Protein AF-A0A661GSX0-F1 (afdb_monomer)

Solvent-accessible surface area (backbone atoms only — not comparable to full-atom values): 11625 Å² total; per-residue (Å²): 134,86,47,72,70,54,50,41,69,59,58,54,47,72,67,57,52,51,52,49,50,71,74,58,75,63,61,67,63,60,46,52,49,56,50,49,54,50,69,47,60,75,40,72,75,62,53,61,80,80,60,93,60,44,66,62,38,49,52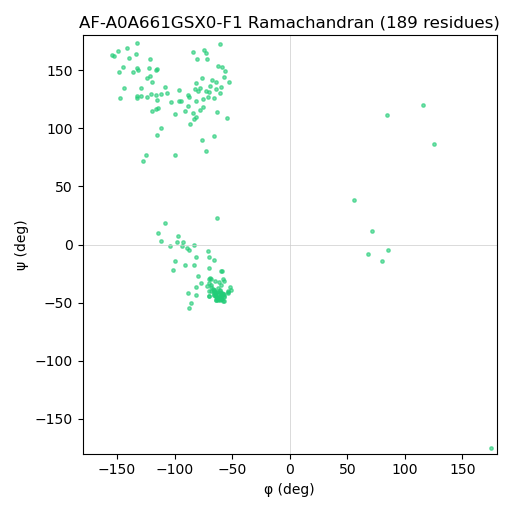,52,52,49,25,67,76,70,70,41,84,82,49,45,76,45,74,77,39,77,56,87,81,58,98,59,43,44,40,32,34,30,38,41,34,42,70,44,97,87,68,48,76,45,75,46,57,32,30,42,42,29,57,43,54,72,51,96,69,87,76,47,41,58,59,54,51,51,51,38,59,71,35,50,92,76,48,102,56,56,54,73,79,48,70,40,72,54,37,86,72,74,72,34,28,26,36,31,27,45,55,78,87,82,75,95,64,60,99,85,55,71,88,83,53,100,74,70,93,80,68,56,72,69,58,42,66,67,60,53,81,79,112

Structure (mmCIF, N/CA/C/O backbone):
data_AF-A0A661GSX0-F1
#
_entry.id   AF-A0A661GSX0-F1
#
loop_
_atom_site.group_PDB
_atom_site.id
_atom_site.type_symbol
_atom_site.label_atom_id
_atom_site.label_alt_id
_atom_site.label_comp_id
_atom_site.label_asym_id
_atom_site.label_entity_id
_atom_site.label_seq_id
_atom_site.pdbx_PDB_ins_code
_atom_site.Cartn_x
_atom_site.Cartn_y
_atom_site.Cartn_z
_atom_site.occupancy
_atom_site.B_iso_or_equiv
_atom_site.auth_seq_id
_atom_site.auth_comp_id
_atom_site.auth_asym_id
_atom_site.auth_atom_id
_atom_site.pdbx_PDB_model_num
ATOM 1 N N . MET A 1 1 ? 35.004 4.658 -18.914 1.00 53.53 1 MET A N 1
ATOM 2 C CA . MET A 1 1 ? 34.305 4.633 -20.219 1.00 53.53 1 MET A CA 1
ATOM 3 C C . MET A 1 1 ? 32.876 4.182 -19.987 1.00 53.53 1 MET A C 1
ATOM 5 O O . MET A 1 1 ? 32.687 3.098 -19.451 1.00 53.53 1 MET A O 1
ATOM 9 N N . ASN A 1 2 ? 31.892 5.018 -20.320 1.00 61.34 2 ASN A N 1
ATOM 10 C CA . ASN A 1 2 ? 30.475 4.672 -20.212 1.00 61.34 2 ASN A CA 1
ATOM 11 C C . ASN A 1 2 ? 30.087 3.885 -21.478 1.00 61.34 2 ASN A C 1
ATOM 13 O O . ASN A 1 2 ? 30.110 4.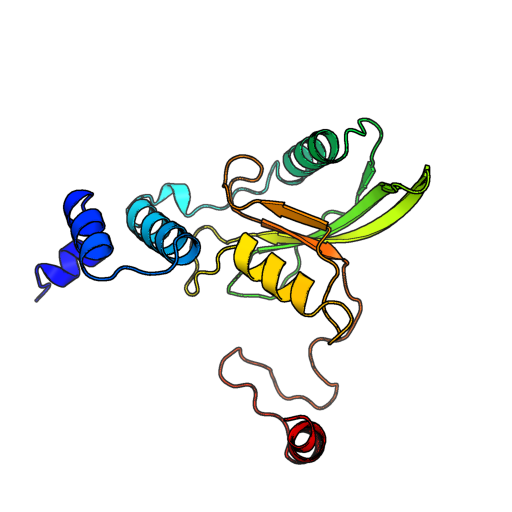446 -22.570 1.00 61.34 2 ASN A O 1
ATOM 17 N N . THR A 1 3 ? 29.859 2.576 -21.365 1.00 86.00 3 THR A N 1
ATOM 18 C CA . THR A 1 3 ? 29.499 1.724 -22.511 1.00 86.00 3 THR A CA 1
ATOM 19 C C . THR A 1 3 ? 28.070 2.018 -22.972 1.00 86.00 3 THR A C 1
ATOM 21 O O . THR A 1 3 ? 27.256 2.525 -22.201 1.00 86.00 3 THR A O 1
ATOM 24 N N . GLU A 1 4 ? 27.727 1.669 -24.213 1.00 86.06 4 GLU A N 1
ATOM 25 C CA . GLU A 1 4 ? 26.356 1.815 -24.728 1.00 86.06 4 GLU A CA 1
ATOM 26 C C . GLU A 1 4 ? 25.323 1.133 -23.817 1.00 86.06 4 GLU A C 1
ATOM 28 O O . GLU A 1 4 ? 24.282 1.710 -23.502 1.00 86.06 4 GLU A O 1
ATOM 33 N N . THR A 1 5 ? 25.663 -0.048 -23.295 1.00 84.50 5 THR A N 1
ATOM 34 C CA . THR A 1 5 ? 24.856 -0.770 -22.307 1.00 84.50 5 THR A CA 1
ATOM 35 C C . THR A 1 5 ? 24.615 0.044 -21.039 1.00 84.50 5 THR A C 1
ATOM 37 O O . THR A 1 5 ? 23.504 0.042 -20.517 1.00 84.50 5 THR A O 1
ATOM 40 N N . LEU A 1 6 ? 25.631 0.733 -20.514 1.00 86.31 6 LEU A N 1
ATOM 41 C CA . LEU A 1 6 ? 25.467 1.564 -19.321 1.00 86.31 6 LEU A CA 1
ATOM 42 C C . LEU A 1 6 ? 24.593 2.791 -19.614 1.00 86.31 6 LEU A C 1
ATOM 44 O O . LEU A 1 6 ? 23.710 3.095 -18.816 1.00 86.31 6 LEU A O 1
ATOM 48 N N . ARG A 1 7 ? 24.753 3.423 -20.784 1.00 89.00 7 ARG A N 1
ATOM 49 C CA . ARG A 1 7 ? 23.897 4.536 -21.224 1.00 89.00 7 ARG A CA 1
ATOM 50 C C . ARG A 1 7 ? 22.427 4.122 -21.325 1.00 89.00 7 ARG A C 1
ATOM 52 O O . ARG A 1 7 ? 21.569 4.831 -20.819 1.00 89.00 7 ARG A O 1
ATOM 59 N N . LEU A 1 8 ? 22.138 2.973 -21.936 1.00 91.00 8 LEU A N 1
ATOM 60 C CA . LEU A 1 8 ? 20.770 2.455 -22.071 1.00 91.00 8 LEU A CA 1
ATOM 61 C C . LEU A 1 8 ? 20.174 2.011 -20.732 1.00 91.00 8 LEU A C 1
ATOM 63 O O . LEU A 1 8 ? 18.969 2.098 -20.538 1.00 91.00 8 LEU A O 1
ATOM 67 N N . ARG A 1 9 ? 21.000 1.566 -19.781 1.00 87.50 9 ARG A N 1
ATOM 68 C CA . ARG A 1 9 ? 20.530 1.273 -18.422 1.00 87.50 9 ARG A CA 1
ATOM 69 C C . ARG A 1 9 ? 20.161 2.532 -17.653 1.00 87.50 9 ARG A C 1
ATOM 71 O O . ARG A 1 9 ? 19.274 2.443 -16.815 1.00 87.50 9 ARG A O 1
ATOM 78 N N . ASP A 1 10 ? 20.849 3.642 -17.897 1.00 87.88 10 ASP A N 1
ATOM 79 C CA . ASP A 1 10 ? 20.601 4.924 -17.235 1.00 87.88 10 ASP A CA 1
ATOM 80 C C . ASP A 1 10 ? 19.429 5.686 -17.872 1.00 87.88 10 ASP A C 1
ATOM 82 O O . ASP A 1 10 ? 18.541 6.165 -17.173 1.00 87.88 10 ASP A O 1
ATOM 86 N N . GLN A 1 11 ? 19.379 5.702 -19.206 1.00 91.12 11 GLN A N 1
ATOM 87 C CA . GLN A 1 11 ? 18.342 6.343 -20.017 1.00 91.12 11 GLN A CA 1
ATOM 88 C C . GLN A 1 11 ? 17.721 5.325 -20.989 1.00 91.12 11 GLN A C 1
ATOM 90 O O . GLN A 1 11 ? 18.070 5.294 -22.177 1.00 91.12 11 GLN A O 1
ATOM 95 N N . PRO A 1 12 ? 16.842 4.440 -20.493 1.00 93.62 12 PRO A N 1
ATOM 96 C CA . PRO A 1 12 ? 16.276 3.363 -21.294 1.00 93.62 12 PRO A CA 1
ATOM 97 C C . PRO A 1 12 ? 15.283 3.886 -22.336 1.00 93.62 12 PRO A C 1
ATOM 99 O O . PRO A 1 12 ? 14.316 4.567 -22.003 1.00 93.62 12 PRO A O 1
ATOM 102 N N . SER A 1 13 ? 15.493 3.522 -23.605 1.00 94.00 13 SER A N 1
ATOM 103 C CA . SER A 1 13 ? 14.520 3.785 -24.673 1.00 94.00 13 SER A CA 1
ATOM 104 C C . SER A 1 13 ? 13.396 2.744 -24.672 1.00 94.00 13 SER A C 1
ATOM 106 O O . SER A 1 13 ? 13.555 1.633 -24.153 1.00 94.00 13 SER A O 1
ATOM 108 N N . ALA A 1 14 ? 12.260 3.074 -25.288 1.00 94.88 14 ALA A N 1
ATOM 109 C CA . ALA A 1 14 ? 11.128 2.157 -25.396 1.00 94.88 14 ALA A CA 1
ATOM 110 C C . ALA A 1 14 ? 11.489 0.874 -26.168 1.00 94.88 14 ALA A C 1
ATOM 112 O O . ALA A 1 14 ? 11.095 -0.221 -25.765 1.00 94.88 14 ALA A O 1
ATOM 113 N N . GLU A 1 15 ? 12.283 0.997 -27.234 1.00 96.19 15 GLU A N 1
ATOM 114 C CA . GLU A 1 15 ? 12.750 -0.122 -28.057 1.00 96.19 15 GLU A CA 1
ATOM 115 C C . GLU A 1 15 ? 13.680 -1.035 -27.262 1.00 96.19 15 GLU A C 1
ATOM 117 O O . GLU A 1 15 ? 13.556 -2.258 -27.324 1.00 96.19 15 GLU A O 1
ATOM 122 N N . TRP A 1 16 ? 14.585 -0.451 -26.471 1.00 95.81 16 TRP A N 1
ATOM 123 C CA . TRP A 1 16 ? 15.492 -1.226 -25.635 1.00 95.81 16 TRP A CA 1
ATOM 124 C C . TRP A 1 16 ? 14.739 -1.981 -24.537 1.00 95.81 16 TRP A C 1
ATOM 126 O O . TRP A 1 16 ? 14.983 -3.171 -24.336 1.00 95.81 16 TRP A O 1
ATOM 136 N N . ILE A 1 17 ? 13.770 -1.333 -23.880 1.00 96.50 17 ILE A N 1
ATOM 137 C CA . ILE A 1 17 ? 12.887 -1.997 -22.913 1.00 96.50 17 ILE A CA 1
ATOM 138 C C . ILE A 1 17 ? 12.154 -3.164 -23.589 1.00 96.50 17 ILE A C 1
ATOM 140 O O . ILE A 1 17 ? 12.169 -4.275 -23.064 1.00 96.50 17 ILE A O 1
ATOM 144 N N . ALA A 1 18 ? 11.557 -2.953 -24.766 1.00 96.94 18 ALA A N 1
ATOM 145 C CA . ALA A 1 18 ? 10.858 -4.007 -25.501 1.00 96.94 18 ALA A CA 1
ATOM 146 C C . ALA A 1 18 ? 11.782 -5.187 -25.857 1.00 96.94 18 ALA A C 1
ATOM 148 O O . ALA A 1 18 ? 11.403 -6.343 -25.666 1.00 96.94 18 ALA A O 1
ATOM 149 N N . ALA A 1 19 ? 13.010 -4.909 -26.300 1.00 96.44 19 ALA A N 1
ATOM 150 C CA . ALA A 1 19 ? 14.011 -5.930 -26.598 1.00 96.44 19 ALA A CA 1
ATOM 151 C C . ALA A 1 19 ? 14.420 -6.740 -25.354 1.00 96.44 19 ALA A C 1
ATOM 153 O O . ALA A 1 19 ? 14.5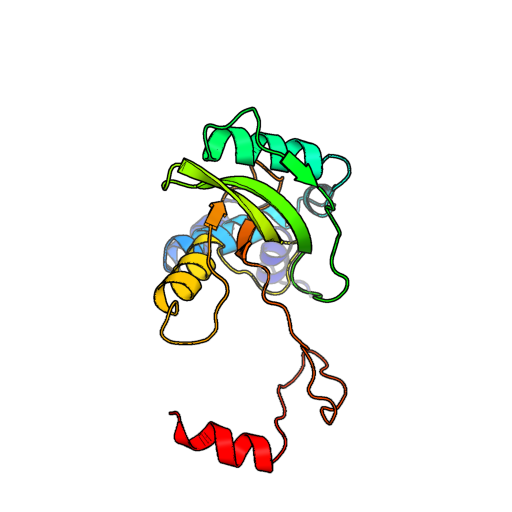55 -7.961 -25.437 1.00 96.44 19 ALA A O 1
ATOM 154 N N . ILE A 1 20 ? 14.582 -6.093 -24.192 1.00 95.50 20 ILE A N 1
ATOM 155 C CA . ILE A 1 20 ? 14.870 -6.780 -22.923 1.00 95.50 20 ILE A CA 1
ATOM 156 C C . ILE A 1 20 ? 13.714 -7.702 -22.527 1.00 95.50 20 ILE A C 1
ATOM 158 O O . ILE A 1 20 ? 13.961 -8.868 -22.218 1.00 95.50 20 ILE A O 1
ATOM 162 N N . ARG A 1 21 ? 12.468 -7.214 -22.596 1.00 96.94 21 ARG A N 1
ATOM 163 C CA . ARG A 1 21 ? 11.264 -8.001 -22.272 1.00 96.94 21 ARG A CA 1
ATOM 164 C C . ARG A 1 21 ? 11.119 -9.230 -23.169 1.00 96.94 21 ARG A C 1
ATOM 166 O O . ARG A 1 21 ? 10.818 -10.313 -22.682 1.00 96.94 21 ARG A O 1
ATOM 173 N N . ALA A 1 22 ? 11.382 -9.082 -24.468 1.00 97.19 22 ALA A N 1
ATOM 174 C CA . ALA A 1 22 ? 11.334 -10.193 -25.419 1.00 97.19 22 ALA A CA 1
ATOM 175 C C . ALA A 1 22 ? 12.454 -11.221 -25.186 1.00 97.19 22 ALA A C 1
ATOM 177 O O . ALA A 1 22 ? 12.247 -12.420 -25.358 1.00 97.19 22 ALA A O 1
ATOM 178 N N . ARG A 1 23 ? 13.649 -10.759 -24.800 1.00 97.00 23 ARG A N 1
ATOM 179 C CA . ARG A 1 23 ? 14.822 -11.617 -24.594 1.00 97.00 23 ARG A CA 1
ATOM 180 C C . ARG A 1 23 ? 14.778 -12.399 -23.281 1.00 97.00 23 ARG A C 1
ATOM 182 O O . ARG A 1 23 ? 15.302 -13.508 -23.233 1.00 97.00 23 ARG A O 1
ATOM 189 N N . TYR A 1 24 ? 14.194 -11.822 -22.233 1.00 95.94 24 TYR A N 1
ATOM 190 C CA . TYR A 1 24 ? 14.136 -12.409 -20.894 1.00 95.94 24 TYR A CA 1
ATOM 191 C C . TYR A 1 24 ? 12.689 -12.437 -20.385 1.00 95.94 24 TYR A C 1
ATOM 193 O O . TYR A 1 24 ? 12.334 -11.650 -19.505 1.00 95.94 24 TYR A O 1
ATOM 201 N N . PRO A 1 25 ? 11.838 -13.315 -20.942 1.00 95.69 25 PRO A N 1
ATOM 202 C CA . PRO A 1 25 ? 10.459 -13.419 -20.502 1.00 95.69 25 PRO A CA 1
ATOM 203 C C . PRO A 1 25 ? 10.404 -13.898 -19.050 1.00 95.69 25 PRO A C 1
ATOM 205 O O . PRO A 1 25 ? 11.074 -14.854 -18.658 1.00 95.69 25 PRO A O 1
ATOM 208 N N . VAL A 1 26 ? 9.578 -13.229 -18.257 1.00 94.88 26 VAL A N 1
ATOM 209 C CA . VAL A 1 26 ? 9.294 -13.563 -16.860 1.00 94.88 26 VAL A CA 1
ATOM 210 C C . VAL A 1 26 ? 7.786 -13.532 -16.635 1.00 94.88 26 VAL A C 1
ATOM 212 O O . VAL A 1 26 ? 7.017 -13.151 -17.517 1.00 94.88 26 VAL A O 1
ATOM 215 N N . GLU A 1 27 ? 7.355 -13.944 -15.448 1.00 95.31 27 GLU A N 1
ATOM 216 C CA . GLU A 1 27 ? 5.961 -13.825 -15.028 1.00 95.31 27 GLU A CA 1
AT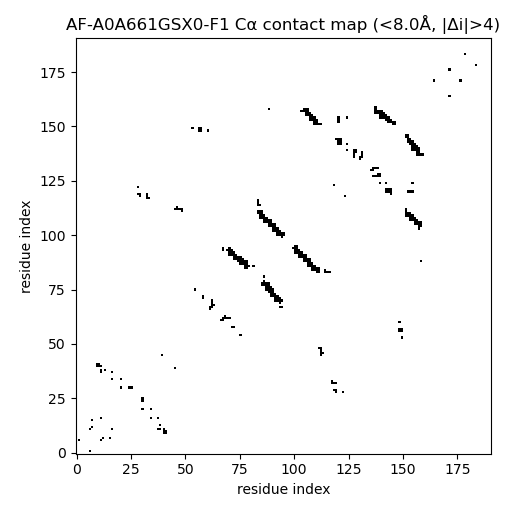OM 217 C C . GLU A 1 27 ? 5.454 -12.376 -15.192 1.00 95.31 27 GLU A C 1
ATOM 219 O O . GLU A 1 27 ? 6.170 -11.419 -14.897 1.00 95.31 27 GLU A O 1
ATOM 224 N N . THR A 1 28 ? 4.215 -12.209 -15.660 1.00 93.69 28 THR A N 1
ATOM 225 C CA . THR A 1 28 ? 3.634 -10.916 -16.056 1.00 93.69 28 THR A CA 1
ATOM 226 C C . THR A 1 28 ? 3.713 -9.834 -14.975 1.00 93.69 28 THR A C 1
ATOM 228 O O . THR A 1 28 ? 4.032 -8.688 -15.281 1.00 93.69 28 THR A O 1
ATOM 231 N N . ALA A 1 29 ? 3.457 -10.158 -13.708 1.00 91.81 29 ALA A N 1
ATOM 232 C CA . ALA A 1 29 ? 3.534 -9.189 -12.618 1.00 91.81 29 ALA A CA 1
ATOM 233 C C . ALA A 1 29 ? 4.984 -8.719 -12.383 1.00 91.81 29 ALA A C 1
ATOM 235 O O . ALA A 1 29 ? 5.228 -7.533 -12.151 1.00 91.81 29 ALA A O 1
ATOM 236 N N . ILE A 1 30 ? 5.960 -9.622 -12.502 1.00 91.62 30 ILE A N 1
ATOM 237 C CA . ILE A 1 30 ? 7.385 -9.267 -12.441 1.00 91.62 30 ILE A CA 1
ATOM 238 C C . ILE A 1 30 ? 7.755 -8.360 -13.623 1.00 91.62 30 ILE A C 1
ATOM 240 O O . ILE A 1 30 ? 8.358 -7.305 -13.417 1.00 91.62 30 ILE A O 1
ATOM 244 N N . ASP A 1 31 ? 7.349 -8.726 -14.841 1.00 94.44 31 ASP A N 1
ATOM 245 C CA . ASP A 1 31 ? 7.594 -7.931 -16.049 1.00 94.44 31 ASP A CA 1
ATOM 246 C C . ASP A 1 31 ? 7.022 -6.511 -15.922 1.00 94.44 31 ASP A C 1
ATOM 248 O O . ASP A 1 31 ? 7.720 -5.535 -16.204 1.00 94.44 31 ASP A O 1
ATOM 252 N N . ASN A 1 32 ? 5.791 -6.379 -15.422 1.00 91.44 32 ASN A N 1
ATOM 253 C CA . ASN A 1 32 ? 5.126 -5.091 -15.231 1.00 91.44 32 ASN A CA 1
ATOM 254 C C . ASN A 1 32 ? 5.914 -4.161 -14.301 1.00 91.44 32 ASN A C 1
ATOM 256 O O . ASN A 1 32 ? 6.127 -2.992 -14.629 1.00 91.44 32 ASN A O 1
ATOM 260 N N . VAL A 1 33 ? 6.380 -4.667 -13.156 1.00 90.25 33 VAL A N 1
ATOM 261 C CA . VAL A 1 33 ? 7.110 -3.848 -12.177 1.00 90.25 33 VAL A CA 1
ATOM 262 C C . VAL A 1 33 ? 8.492 -3.459 -12.692 1.00 90.25 33 VAL A C 1
ATOM 264 O O . VAL A 1 33 ? 8.869 -2.289 -12.604 1.00 90.25 33 VAL A O 1
ATOM 267 N N . LEU A 1 34 ? 9.231 -4.398 -13.289 1.00 91.56 34 LEU A N 1
ATOM 268 C CA . LEU A 1 34 ? 10.545 -4.106 -13.866 1.00 91.56 34 LEU A CA 1
ATOM 269 C C . LEU A 1 34 ? 10.439 -3.116 -15.032 1.00 91.56 34 LEU A C 1
ATOM 271 O O . LEU A 1 34 ? 11.230 -2.176 -15.128 1.00 91.56 34 LEU A O 1
ATOM 275 N N . THR A 1 35 ? 9.426 -3.279 -15.882 1.00 92.62 35 THR A N 1
ATOM 276 C CA . THR A 1 35 ? 9.151 -2.373 -17.001 1.00 92.62 35 THR A CA 1
ATOM 277 C C . THR A 1 35 ? 8.790 -0.976 -16.509 1.00 92.62 35 THR A C 1
ATOM 279 O O . THR A 1 35 ? 9.325 0.004 -17.028 1.00 92.62 35 THR A O 1
ATOM 282 N N . ARG A 1 36 ? 7.926 -0.862 -15.490 1.00 88.94 36 ARG A N 1
ATOM 283 C CA . ARG A 1 36 ? 7.582 0.428 -14.876 1.00 88.94 36 ARG A CA 1
ATOM 284 C C . ARG A 1 36 ? 8.817 1.120 -14.307 1.00 88.94 36 ARG A C 1
ATOM 286 O O . ARG A 1 36 ? 9.035 2.289 -14.603 1.00 88.94 36 ARG A O 1
ATOM 293 N N . LYS A 1 37 ? 9.665 0.396 -13.571 1.00 88.69 37 LYS A N 1
ATOM 294 C CA . LYS A 1 37 ? 10.919 0.942 -13.030 1.00 88.69 37 LYS A CA 1
ATOM 295 C C . LYS A 1 37 ? 11.820 1.508 -14.125 1.00 88.69 37 LYS A C 1
ATOM 297 O O . LYS A 1 37 ? 12.369 2.593 -13.970 1.00 88.69 37 LYS A O 1
ATOM 302 N N . LEU A 1 38 ? 11.973 0.784 -15.236 1.00 90.81 38 LEU A N 1
ATOM 303 C CA . LEU A 1 38 ? 12.771 1.264 -16.364 1.00 90.81 38 LEU A CA 1
ATOM 304 C C . LEU A 1 38 ? 12.160 2.523 -16.990 1.00 90.81 38 LEU A C 1
ATOM 306 O O . LEU A 1 38 ? 12.886 3.482 -17.221 1.00 90.81 38 LEU A O 1
ATOM 310 N N . ARG A 1 39 ? 10.841 2.559 -17.205 1.00 89.81 39 ARG A N 1
ATOM 311 C CA . ARG A 1 39 ? 10.149 3.735 -17.765 1.00 89.81 39 ARG A CA 1
ATOM 312 C C . ARG A 1 39 ? 10.258 4.975 -16.878 1.00 89.81 39 ARG A C 1
ATOM 314 O O . ARG A 1 39 ? 10.427 6.074 -17.396 1.00 89.81 39 ARG A O 1
ATOM 321 N N . ASN A 1 40 ? 10.202 4.793 -15.563 1.00 86.25 40 ASN A N 1
ATOM 322 C CA . ASN A 1 40 ? 10.228 5.902 -14.611 1.00 86.25 40 ASN A CA 1
ATOM 323 C C . ASN A 1 40 ? 11.649 6.408 -14.332 1.00 86.25 40 ASN A C 1
ATOM 325 O O . ASN A 1 40 ? 11.811 7.485 -13.776 1.00 86.25 40 ASN A O 1
ATOM 329 N N . ARG A 1 41 ? 12.689 5.687 -14.769 1.00 86.19 41 ARG A N 1
ATOM 330 C CA . ARG A 1 41 ? 14.090 5.981 -14.434 1.00 86.19 41 ARG A CA 1
ATOM 331 C C . ARG A 1 41 ? 14.557 7.390 -14.808 1.00 86.19 41 ARG A C 1
ATOM 333 O O . ARG A 1 41 ? 15.414 7.948 -14.132 1.00 86.19 41 ARG A O 1
ATOM 340 N N . THR A 1 42 ? 14.005 7.968 -15.873 1.00 83.38 42 THR A N 1
ATOM 341 C CA . THR A 1 42 ? 14.330 9.331 -16.325 1.00 83.38 42 THR A CA 1
ATOM 342 C C . THR A 1 42 ? 13.324 10.382 -15.845 1.00 83.38 42 THR A C 1
ATOM 344 O O . THR A 1 42 ? 13.442 11.549 -16.211 1.00 83.38 42 THR A O 1
ATOM 347 N N . GLN A 1 43 ? 12.318 9.994 -15.058 1.00 78.75 43 GLN A N 1
ATOM 348 C CA . GLN A 1 43 ? 11.228 10.860 -14.611 1.00 78.75 43 GLN A CA 1
ATOM 349 C C . GLN A 1 43 ? 11.486 11.363 -13.186 1.00 78.75 43 GLN A C 1
ATOM 351 O O . GLN A 1 43 ? 10.867 10.919 -12.228 1.00 78.75 43 GLN A O 1
ATOM 356 N N . THR A 1 44 ? 12.372 12.349 -13.041 1.00 65.25 44 THR A N 1
ATOM 357 C CA . THR A 1 44 ? 12.765 12.902 -11.729 1.00 65.25 44 THR A CA 1
ATOM 358 C C . THR A 1 44 ? 11.607 13.461 -10.897 1.00 65.25 44 THR A C 1
ATOM 360 O O . THR A 1 44 ? 11.658 13.403 -9.672 1.00 65.25 44 THR A O 1
ATOM 363 N N . ALA A 1 45 ? 10.542 13.965 -11.528 1.00 60.81 45 ALA A N 1
ATOM 364 C CA . ALA A 1 45 ? 9.337 14.418 -10.828 1.00 60.81 45 ALA A CA 1
ATOM 365 C C . ALA A 1 45 ? 8.525 13.258 -10.221 1.00 60.81 45 ALA A C 1
ATOM 367 O O . ALA A 1 45 ? 7.919 13.426 -9.168 1.00 60.81 45 ALA A O 1
ATOM 368 N N . ALA A 1 46 ? 8.571 12.068 -10.831 1.00 58.91 46 ALA A N 1
ATOM 369 C CA . ALA A 1 46 ? 7.962 10.860 -10.278 1.00 58.91 46 ALA A CA 1
ATOM 370 C C . ALA A 1 46 ? 8.717 10.337 -9.041 1.00 58.91 46 ALA A C 1
ATOM 372 O O . ALA A 1 46 ? 8.253 9.394 -8.411 1.00 58.91 46 ALA A O 1
ATOM 373 N N . HIS A 1 47 ? 9.866 10.938 -8.695 1.00 58.50 47 HIS A N 1
ATOM 374 C CA . HIS A 1 47 ? 10.686 10.571 -7.539 1.00 58.50 47 HIS A CA 1
ATOM 375 C C . HIS A 1 47 ? 10.309 11.321 -6.245 1.00 58.50 47 HIS A C 1
ATOM 377 O O . HIS A 1 47 ? 10.887 11.046 -5.193 1.00 58.50 47 HIS A O 1
ATOM 383 N N . GLN A 1 48 ? 9.349 12.256 -6.291 1.00 63.91 48 GLN A N 1
ATOM 384 C CA . GLN A 1 48 ? 8.836 12.950 -5.106 1.00 63.91 48 GLN A CA 1
ATOM 385 C C . GLN A 1 48 ? 7.515 12.338 -4.639 1.00 63.91 48 GLN A C 1
ATOM 387 O O . GLN A 1 48 ? 6.481 12.492 -5.287 1.00 63.91 48 GLN A O 1
ATOM 392 N N . THR A 1 49 ? 7.527 11.703 -3.467 1.00 68.56 49 THR A N 1
ATOM 393 C CA . THR A 1 49 ? 6.292 11.215 -2.852 1.00 68.56 49 THR A CA 1
ATOM 394 C C . THR A 1 49 ? 5.582 12.364 -2.130 1.00 68.56 49 THR A C 1
ATOM 396 O O . THR A 1 49 ? 6.064 12.817 -1.090 1.00 68.56 49 THR A O 1
ATOM 399 N N . ASN A 1 50 ? 4.443 12.837 -2.652 1.00 75.50 50 ASN A N 1
ATOM 400 C CA . ASN A 1 50 ? 3.593 13.812 -1.957 1.00 75.50 50 ASN A CA 1
ATOM 401 C C . ASN A 1 50 ? 2.468 13.107 -1.174 1.00 75.50 50 ASN A C 1
ATOM 403 O O . ASN A 1 50 ? 1.655 12.368 -1.738 1.00 75.50 50 ASN A O 1
ATOM 407 N N . PHE A 1 51 ? 2.417 13.368 0.133 1.00 83.25 51 PHE A N 1
ATOM 408 C CA .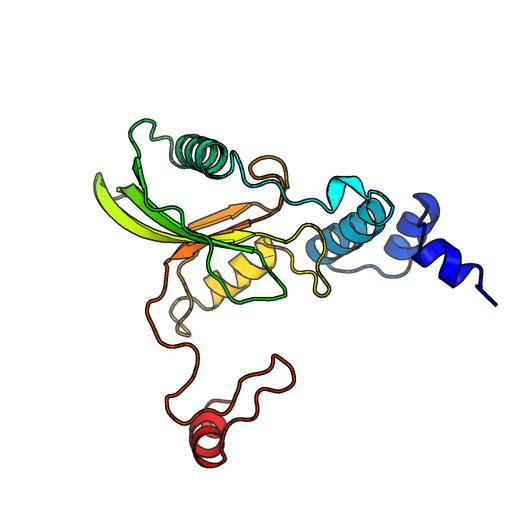 PHE A 1 51 ? 1.424 12.821 1.054 1.00 83.25 51 PHE A CA 1
ATOM 409 C C . PHE A 1 51 ? 0.433 13.853 1.609 1.00 83.25 51 PHE A C 1
ATOM 411 O O . PHE A 1 51 ? -0.406 13.462 2.415 1.00 83.25 51 PHE A O 1
ATOM 418 N N . GLU A 1 52 ? 0.497 15.124 1.194 1.00 84.69 52 GLU A N 1
ATOM 419 C CA . GLU A 1 52 ? -0.366 16.207 1.703 1.00 84.69 52 GLU A CA 1
ATOM 420 C C . GLU A 1 52 ? -1.859 15.840 1.651 1.00 84.69 52 GLU A C 1
ATOM 422 O O . GLU A 1 52 ? -2.571 16.047 2.629 1.00 84.69 52 GLU A O 1
ATOM 427 N N . ASP A 1 53 ? -2.295 15.159 0.584 1.00 90.69 53 ASP A N 1
ATOM 428 C CA . ASP A 1 53 ? -3.684 14.713 0.398 1.00 90.69 53 ASP A CA 1
ATOM 429 C C . ASP A 1 53 ? -3.873 13.192 0.540 1.00 90.69 53 ASP A C 1
ATOM 431 O O . ASP A 1 53 ? -4.848 12.622 0.036 1.00 90.69 53 ASP A O 1
ATOM 435 N N . LEU A 1 54 ? -2.928 12.482 1.169 1.00 93.56 54 LEU A N 1
ATOM 436 C CA . LEU A 1 54 ? -2.999 11.019 1.280 1.00 93.56 54 LEU A CA 1
ATOM 437 C C . LEU A 1 54 ? -4.276 10.569 1.997 1.00 93.56 54 LEU A C 1
ATOM 439 O O . LEU A 1 54 ? -4.935 9.640 1.538 1.00 93.56 54 LEU A O 1
ATOM 443 N N . GLU A 1 55 ? -4.639 11.238 3.090 1.00 96.00 55 GLU A N 1
ATOM 444 C CA . GLU A 1 55 ? -5.822 10.888 3.878 1.00 96.00 55 GLU A CA 1
ATOM 445 C C . GLU A 1 55 ? -7.111 11.026 3.062 1.00 96.00 55 GLU A C 1
ATOM 447 O O . GLU A 1 55 ? -7.909 10.092 3.000 1.00 96.00 55 GLU A O 1
ATOM 452 N N . SER A 1 56 ? -7.279 12.149 2.360 1.00 96.62 56 SER A N 1
ATOM 453 C CA . SER A 1 56 ? -8.451 12.414 1.516 1.00 96.62 56 SER A CA 1
ATOM 454 C C . SER A 1 56 ? -8.598 11.380 0.391 1.00 96.62 56 SER A C 1
ATOM 456 O O . SER A 1 56 ? -9.682 10.823 0.167 1.00 96.62 56 SER A O 1
ATOM 458 N N . ARG A 1 57 ? -7.488 11.050 -0.284 1.00 96.62 57 ARG A N 1
ATOM 459 C CA . ARG A 1 57 ? -7.472 10.023 -1.336 1.00 96.62 57 ARG A CA 1
ATOM 460 C C . ARG A 1 57 ? -7.753 8.629 -0.782 1.00 96.62 57 ARG A C 1
ATOM 462 O O . ARG A 1 57 ? -8.526 7.888 -1.383 1.00 96.62 57 ARG A O 1
ATOM 469 N N . LEU A 1 58 ? -7.197 8.291 0.382 1.00 97.69 58 LEU A N 1
ATOM 470 C CA . LEU A 1 58 ? -7.443 7.017 1.058 1.00 97.69 58 LEU A CA 1
ATOM 471 C C . LEU A 1 58 ? -8.909 6.872 1.477 1.00 97.69 58 LEU A C 1
ATOM 473 O O . LEU A 1 58 ? -9.508 5.828 1.229 1.00 97.69 58 LEU A O 1
ATOM 477 N N . VAL A 1 59 ? -9.516 7.919 2.040 1.00 98.19 59 VAL A N 1
ATOM 478 C CA . VAL A 1 59 ? -10.949 7.935 2.367 1.00 98.19 59 VAL A CA 1
ATOM 479 C C . VAL A 1 59 ? -11.791 7.730 1.110 1.00 98.19 59 VAL A C 1
ATOM 481 O O . VAL A 1 59 ? -12.698 6.901 1.116 1.00 98.19 59 VAL A O 1
ATOM 484 N N . THR A 1 60 ? -11.482 8.439 0.023 1.00 97.88 60 THR A N 1
ATOM 485 C CA . THR A 1 60 ? -12.201 8.305 -1.254 1.00 97.88 60 THR A CA 1
ATOM 486 C C . THR A 1 60 ? -12.102 6.883 -1.807 1.00 97.88 60 THR A C 1
ATOM 488 O O . THR A 1 60 ? -13.117 6.275 -2.147 1.00 97.88 60 THR A O 1
ATOM 491 N N . TYR A 1 61 ? -10.892 6.320 -1.830 1.00 97.88 61 TYR A N 1
ATOM 492 C CA . TYR A 1 61 ? -10.654 4.939 -2.243 1.00 97.88 61 TYR A CA 1
ATOM 493 C C . TYR A 1 61 ? -11.464 3.943 -1.404 1.00 97.88 61 TYR A C 1
ATOM 495 O O . TYR A 1 61 ? -12.149 3.080 -1.956 1.00 97.88 61 TYR A O 1
ATOM 503 N N . LEU A 1 62 ? -11.429 4.075 -0.074 1.00 98.06 62 LEU A N 1
ATOM 504 C CA . LEU A 1 62 ? -12.131 3.171 0.835 1.00 98.06 62 LEU A CA 1
ATOM 505 C C . LEU A 1 62 ? -13.650 3.281 0.684 1.00 98.06 62 LEU A C 1
ATOM 507 O O . LEU A 1 62 ? -14.323 2.254 0.683 1.00 98.06 62 LEU A O 1
ATOM 511 N N . LYS A 1 63 ? -14.200 4.488 0.500 1.00 98.06 63 LYS A N 1
ATOM 512 C CA . LYS A 1 63 ? -15.642 4.686 0.273 1.00 98.06 63 LYS A CA 1
ATOM 513 C C . LYS A 1 63 ? -16.100 3.987 -0.998 1.00 98.06 63 LYS A C 1
ATOM 515 O O . LYS A 1 63 ? -17.089 3.264 -0.969 1.00 98.06 63 LYS A O 1
ATOM 520 N N . ASN A 1 64 ? -15.342 4.141 -2.081 1.00 97.31 64 ASN A N 1
ATOM 521 C CA . ASN A 1 64 ? -15.647 3.493 -3.353 1.00 97.31 64 ASN A CA 1
ATOM 522 C C . ASN A 1 64 ? -15.523 1.968 -3.257 1.00 97.31 64 ASN A C 1
ATOM 524 O O . ASN A 1 64 ? -16.392 1.249 -3.738 1.00 97.31 64 ASN A O 1
ATOM 528 N N . THR A 1 65 ? -14.471 1.476 -2.600 1.00 96.06 65 THR A N 1
ATOM 529 C CA . THR A 1 65 ? -14.182 0.037 -2.504 1.00 96.06 65 THR A CA 1
ATOM 530 C C . THR A 1 65 ? -15.154 -0.696 -1.581 1.00 96.06 65 THR A C 1
ATOM 532 O O . THR A 1 65 ? -15.507 -1.841 -1.842 1.00 96.06 65 THR A O 1
ATOM 535 N N . THR A 1 66 ? -15.598 -0.050 -0.501 1.00 95.44 66 THR A N 1
ATOM 536 C CA . THR A 1 66 ? -16.554 -0.636 0.454 1.00 95.44 66 THR A CA 1
ATOM 537 C C . THR A 1 66 ? -18.012 -0.340 0.104 1.00 95.44 66 THR A C 1
ATOM 539 O O . THR A 1 66 ? -18.905 -0.991 0.639 1.00 95.44 66 THR A O 1
ATOM 542 N N . GLY A 1 67 ? -18.274 0.662 -0.743 1.00 96.69 67 GLY A N 1
ATOM 543 C CA . GLY A 1 67 ? -19.615 1.191 -0.998 1.00 96.69 67 GLY A CA 1
ATOM 544 C C . GLY A 1 67 ? -20.207 2.000 0.166 1.00 96.69 67 GLY A C 1
ATOM 545 O O . GLY A 1 67 ? -21.402 2.289 0.155 1.00 96.69 67 GLY A O 1
ATOM 546 N N . GLN A 1 68 ? -19.411 2.360 1.182 1.00 97.19 68 GLN A N 1
ATOM 547 C CA . GLN A 1 68 ? -19.899 2.957 2.432 1.00 97.19 68 GLN A CA 1
ATOM 548 C C . GLN A 1 68 ? -19.468 4.415 2.580 1.00 97.19 68 GLN A C 1
ATOM 550 O O . GLN A 1 68 ? -18.354 4.721 3.002 1.00 97.19 68 GLN A O 1
ATOM 555 N N . ASN A 1 69 ? -20.375 5.343 2.273 1.00 96.44 69 ASN A N 1
ATOM 556 C CA . ASN A 1 69 ? -20.095 6.782 2.334 1.00 96.44 69 ASN A CA 1
ATOM 557 C C . ASN A 1 69 ? -19.924 7.335 3.756 1.00 96.44 69 ASN A C 1
ATOM 559 O O . ASN A 1 69 ? -19.339 8.409 3.923 1.00 96.44 69 ASN A O 1
ATOM 563 N N . ASP A 1 70 ? -20.434 6.622 4.757 1.00 96.44 70 ASP A N 1
ATOM 564 C CA . ASP A 1 70 ? -20.432 6.989 6.170 1.00 96.44 70 ASP A CA 1
ATOM 565 C C . ASP A 1 70 ? -19.286 6.341 6.967 1.00 96.44 70 ASP A C 1
ATOM 567 O O . ASP A 1 70 ? -19.253 6.480 8.194 1.00 96.44 70 ASP A O 1
ATOM 571 N N . LEU A 1 71 ? -18.347 5.648 6.303 1.00 98.00 71 LEU A N 1
ATOM 572 C CA . LEU A 1 71 ? -17.133 5.150 6.952 1.00 98.00 71 LEU A CA 1
ATOM 573 C C . LEU A 1 71 ? -16.325 6.296 7.566 1.00 98.00 71 LEU A C 1
ATOM 575 O O . LEU A 1 71 ? -16.369 7.438 7.099 1.00 98.00 71 LEU A O 1
ATOM 579 N N . GLN A 1 72 ? -15.565 5.978 8.610 1.00 98.25 72 GLN A N 1
ATOM 580 C CA . GLN A 1 72 ? -14.722 6.946 9.308 1.00 98.25 72 GLN A CA 1
ATOM 581 C C . GLN A 1 72 ? -13.283 6.457 9.327 1.00 98.25 72 GLN A C 1
ATOM 583 O O . GLN A 1 72 ? -13.012 5.339 9.764 1.00 98.25 72 GLN A O 1
ATOM 588 N N . LEU A 1 73 ? -12.373 7.313 8.876 1.00 98.38 73 LEU A N 1
ATOM 589 C CA . LEU A 1 73 ? -10.937 7.126 9.007 1.00 98.38 73 LEU A CA 1
ATOM 590 C C . LEU A 1 73 ? -10.421 8.132 10.036 1.00 98.38 73 LEU A C 1
ATOM 592 O O . LEU A 1 73 ? -10.821 9.294 10.004 1.00 98.38 73 LEU A O 1
ATOM 596 N N . SER A 1 74 ? -9.564 7.687 10.950 1.00 98.00 74 SER A N 1
ATOM 597 C CA . SER A 1 74 ? -8.876 8.572 11.893 1.00 98.00 74 SER A CA 1
ATOM 598 C C . SER A 1 74 ? -7.435 8.131 12.130 1.00 98.00 74 SER A C 1
ATOM 600 O O . SER A 1 74 ? -7.028 7.027 11.761 1.00 98.00 74 SER A O 1
ATOM 602 N N . ASP A 1 75 ? -6.661 8.998 12.786 1.00 96.69 75 ASP A N 1
ATOM 603 C CA . ASP A 1 75 ? -5.313 8.695 13.277 1.00 96.69 75 ASP A CA 1
ATOM 604 C C . ASP A 1 75 ? -4.341 8.194 12.200 1.00 96.69 75 ASP A C 1
ATOM 606 O O . ASP A 1 75 ? -3.512 7.320 12.477 1.00 96.69 75 ASP A O 1
ATOM 610 N N . LEU A 1 76 ? -4.408 8.751 10.985 1.00 97.00 76 LEU A N 1
ATOM 611 C CA . LEU A 1 76 ? -3.416 8.460 9.956 1.00 97.00 76 LEU A CA 1
ATOM 612 C C . LEU A 1 76 ? -2.035 8.945 10.416 1.00 97.00 76 LEU A C 1
ATOM 614 O O . LEU A 1 76 ? -1.785 10.137 10.583 1.00 97.00 76 LEU A O 1
ATOM 618 N N . LYS A 1 77 ? -1.123 8.001 10.640 1.00 94.19 77 LYS A N 1
ATOM 619 C CA . LYS A 1 77 ? 0.224 8.254 11.161 1.00 94.19 77 LYS A CA 1
ATOM 620 C C . LYS A 1 77 ? 1.240 7.512 10.319 1.00 94.19 77 LYS A C 1
ATOM 622 O O . LYS A 1 77 ? 1.122 6.303 10.136 1.00 94.19 77 LYS A O 1
ATOM 627 N N . ARG A 1 78 ? 2.261 8.220 9.840 1.00 91.81 78 ARG A N 1
ATOM 628 C CA . ARG A 1 78 ? 3.412 7.596 9.183 1.00 91.81 78 ARG A CA 1
ATOM 629 C C . ARG A 1 78 ? 4.237 6.843 10.223 1.00 91.81 78 ARG A C 1
ATOM 631 O O . ARG A 1 78 ? 4.549 7.395 11.277 1.00 91.81 78 ARG A O 1
ATOM 638 N N . LEU A 1 79 ? 4.589 5.597 9.930 1.00 88.12 79 LEU A N 1
ATOM 639 C CA . LEU A 1 79 ? 5.525 4.831 10.743 1.00 88.12 79 LEU A CA 1
ATOM 640 C C . LEU A 1 79 ? 6.952 5.205 10.352 1.00 88.12 79 LEU A C 1
ATOM 642 O O . LEU A 1 79 ? 7.295 5.271 9.171 1.00 88.12 79 LEU A O 1
ATOM 646 N N . THR A 1 80 ? 7.790 5.451 11.353 1.00 72.44 80 THR A N 1
ATOM 647 C CA . THR A 1 80 ? 9.226 5.633 11.160 1.00 72.44 80 THR A CA 1
ATOM 648 C C . THR A 1 80 ? 9.907 4.266 11.227 1.00 72.44 80 THR A C 1
ATOM 650 O O . THR A 1 80 ? 9.686 3.493 12.155 1.00 72.44 80 THR A O 1
ATOM 653 N N . GLY A 1 81 ? 10.729 3.951 10.225 1.00 63.03 81 GLY A N 1
ATOM 654 C CA . GLY A 1 81 ? 11.412 2.659 10.118 1.00 63.03 81 GLY A CA 1
ATOM 655 C C . GLY A 1 81 ? 10.961 1.864 8.891 1.00 63.03 81 GLY A C 1
ATOM 656 O O . GLY A 1 81 ? 9.789 1.544 8.728 1.00 63.03 81 GLY A O 1
ATOM 657 N N . GLY A 1 82 ? 11.918 1.554 8.013 1.00 58.75 82 GLY A N 1
ATOM 658 C CA . GLY A 1 82 ? 11.678 0.869 6.742 1.00 58.75 82 GLY A CA 1
ATOM 659 C C . GLY A 1 82 ? 12.241 1.658 5.565 1.00 58.75 82 GLY A C 1
ATOM 660 O O . GLY A 1 82 ? 11.530 2.406 4.915 1.00 58.75 82 GLY A O 1
ATOM 661 N N . ALA A 1 83 ? 13.521 1.456 5.244 1.00 58.00 83 ALA A N 1
ATOM 662 C CA . ALA A 1 83 ? 14.174 2.155 4.130 1.00 58.00 83 ALA A CA 1
ATOM 663 C C . ALA A 1 83 ? 13.615 1.779 2.737 1.00 58.00 83 ALA A C 1
ATOM 665 O O . ALA A 1 83 ? 13.929 2.436 1.751 1.00 58.00 83 ALA A O 1
ATOM 666 N N . SER A 1 84 ? 12.823 0.702 2.632 1.00 68.50 84 SER A N 1
ATOM 667 C CA . SER A 1 84 ? 12.361 0.153 1.347 1.00 68.50 84 SER A CA 1
ATOM 668 C C . SER A 1 84 ? 10.922 0.528 0.975 1.00 68.50 84 SER A C 1
ATOM 670 O O . SER A 1 84 ? 10.580 0.414 -0.205 1.00 68.50 84 SER A O 1
ATOM 672 N N . LYS A 1 85 ? 10.068 0.894 1.944 1.00 82.62 85 LYS A N 1
ATOM 673 C CA . LYS A 1 85 ? 8.618 1.077 1.747 1.00 82.62 85 LYS A CA 1
ATOM 674 C C . LYS A 1 85 ? 8.055 2.161 2.652 1.00 82.62 85 LYS A C 1
ATOM 676 O O . LYS A 1 85 ? 8.503 2.309 3.783 1.00 82.62 85 LYS A O 1
ATOM 681 N N . GLU A 1 86 ? 7.028 2.837 2.159 1.00 88.56 86 GLU A N 1
ATOM 682 C CA . GLU A 1 86 ? 6.286 3.844 2.907 1.00 88.56 86 GLU A CA 1
ATOM 683 C C . GLU A 1 86 ? 5.162 3.159 3.682 1.00 88.56 86 GLU A C 1
ATOM 685 O O . GLU A 1 86 ? 4.397 2.372 3.118 1.00 88.56 86 GLU A O 1
ATOM 690 N N . GLN A 1 87 ? 5.099 3.397 4.991 1.00 91.31 87 GLN A N 1
ATOM 691 C CA . GLN A 1 87 ? 4.150 2.725 5.873 1.00 91.31 87 GLN A CA 1
ATOM 692 C C . GLN A 1 87 ? 3.395 3.730 6.726 1.00 91.31 87 GLN A C 1
ATOM 694 O O . GLN A 1 87 ? 3.981 4.626 7.332 1.00 91.31 87 GLN A O 1
ATOM 699 N N . PHE A 1 88 ? 2.087 3.534 6.807 1.00 94.50 88 PHE A N 1
ATOM 700 C CA . PHE A 1 88 ? 1.191 4.335 7.620 1.00 94.50 88 PHE A CA 1
ATOM 701 C C . PHE A 1 88 ? 0.271 3.419 8.412 1.00 94.50 88 PHE A C 1
ATOM 703 O O . PHE A 1 88 ? -0.054 2.318 7.973 1.00 94.50 88 PHE A O 1
ATOM 710 N N . THR A 1 89 ? -0.188 3.882 9.565 1.00 96.75 89 THR A N 1
ATOM 711 C CA . THR A 1 89 ? -1.282 3.257 10.310 1.00 96.75 89 THR A CA 1
ATOM 712 C C . THR A 1 89 ? -2.452 4.202 10.395 1.00 96.75 89 THR A C 1
ATOM 714 O O . THR A 1 89 ? -2.235 5.406 10.466 1.00 96.75 89 THR A O 1
ATOM 717 N N . PHE A 1 90 ? -3.659 3.664 10.458 1.00 98.12 90 PHE A N 1
ATOM 718 C CA . PHE A 1 90 ? -4.880 4.432 10.672 1.00 98.12 90 PHE A CA 1
ATOM 719 C C . PHE A 1 90 ? -5.927 3.554 11.356 1.00 98.12 90 PHE A C 1
ATOM 721 O O . PHE A 1 90 ? -5.821 2.323 11.359 1.00 98.12 90 PHE A O 1
ATOM 728 N N . MET A 1 91 ? -6.934 4.185 11.944 1.00 98.50 91 MET A N 1
ATOM 729 C CA . MET A 1 91 ? -8.141 3.514 12.408 1.00 98.50 91 MET A CA 1
ATOM 730 C C . MET A 1 91 ? -9.202 3.642 11.319 1.00 98.50 91 MET A C 1
ATOM 732 O O . MET A 1 91 ? -9.413 4.730 10.788 1.00 98.50 91 MET A O 1
ATOM 736 N N . LEU A 1 92 ? -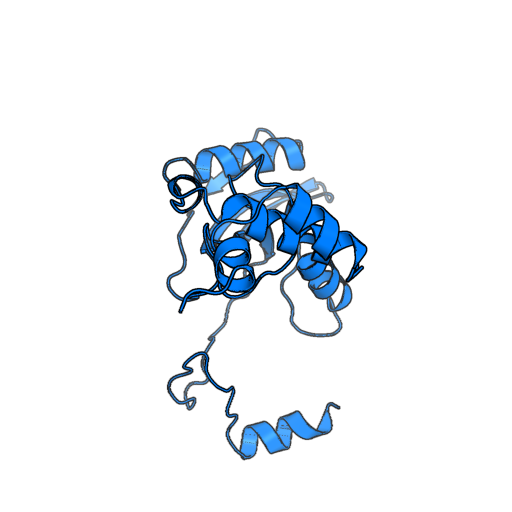9.875 2.542 10.992 1.00 98.56 92 LEU A N 1
ATOM 737 C CA . LEU A 1 92 ? -11.010 2.536 10.077 1.00 98.56 92 LEU A CA 1
ATOM 738 C C . LEU A 1 92 ? -12.233 2.000 10.807 1.00 98.56 92 LEU A C 1
ATOM 740 O O . LEU A 1 92 ? -12.162 0.932 11.410 1.00 98.56 92 LEU A O 1
ATOM 744 N N . THR A 1 93 ? -13.343 2.726 10.731 1.00 98.44 93 THR A N 1
ATOM 745 C CA . THR A 1 93 ? -14.653 2.295 11.224 1.00 98.44 93 THR A CA 1
ATOM 746 C C . THR A 1 93 ? -15.612 2.135 10.056 1.00 98.44 93 THR A C 1
ATOM 748 O O . THR A 1 93 ? -15.911 3.117 9.374 1.00 98.44 93 THR A O 1
ATOM 751 N N . TRP A 1 94 ? -16.100 0.915 9.835 1.00 97.50 94 TRP A N 1
ATOM 752 C CA . TRP A 1 94 ? -17.005 0.572 8.734 1.00 97.50 94 TRP A CA 1
ATOM 753 C C . TRP A 1 94 ? -17.857 -0.657 9.079 1.00 97.50 94 TRP A C 1
ATOM 755 O O . TRP A 1 94 ? -17.542 -1.401 10.013 1.00 97.50 94 TRP A O 1
ATOM 765 N N . ASN A 1 95 ? -18.944 -0.861 8.339 1.00 96.62 95 ASN A N 1
ATOM 766 C CA . ASN A 1 95 ? -19.788 -2.045 8.466 1.00 96.62 95 ASN A CA 1
ATOM 767 C C . ASN A 1 95 ? -19.093 -3.242 7.807 1.00 96.62 95 ASN A C 1
ATOM 769 O O . ASN A 1 95 ? -18.709 -3.173 6.639 1.00 96.62 95 ASN A O 1
ATOM 773 N N . GLN A 1 96 ? -18.924 -4.328 8.553 1.00 92.19 96 GLN A N 1
ATOM 774 C CA . GLN A 1 96 ? -18.457 -5.606 8.024 1.00 92.19 96 GLN A CA 1
ATOM 775 C C . GLN A 1 96 ? -19.575 -6.295 7.230 1.00 92.19 96 GLN A C 1
ATOM 777 O O . GLN A 1 96 ? -20.749 -5.950 7.372 1.00 92.19 96 GLN A O 1
ATOM 782 N N . ASP A 1 97 ? -19.233 -7.336 6.470 1.00 87.94 97 ASP A N 1
ATOM 783 C CA . ASP A 1 97 ? -20.211 -8.155 5.735 1.00 87.94 97 ASP A CA 1
ATOM 784 C C . ASP A 1 97 ? -21.261 -8.807 6.658 1.00 87.94 97 ASP A C 1
ATOM 786 O O . ASP A 1 97 ? -22.372 -9.109 6.230 1.00 87.94 97 ASP A O 1
ATOM 790 N N . SER A 1 98 ? -20.939 -8.979 7.946 1.00 88.69 98 SER A N 1
ATOM 791 C CA . SER A 1 98 ? -21.872 -9.439 8.984 1.00 88.69 98 SER A CA 1
ATOM 792 C C . SER A 1 98 ? -22.951 -8.411 9.361 1.00 88.69 98 SER A C 1
ATOM 794 O O . SER A 1 98 ? -23.879 -8.749 10.093 1.00 88.69 98 SER A O 1
ATOM 796 N N . GLY A 1 99 ? -22.832 -7.160 8.903 1.00 88.06 99 GLY A N 1
ATOM 797 C CA . GLY A 1 99 ? -23.689 -6.034 9.282 1.00 88.06 99 GLY A CA 1
ATOM 798 C C . GLY A 1 99 ? -23.256 -5.306 10.561 1.00 88.06 99 GLY A C 1
A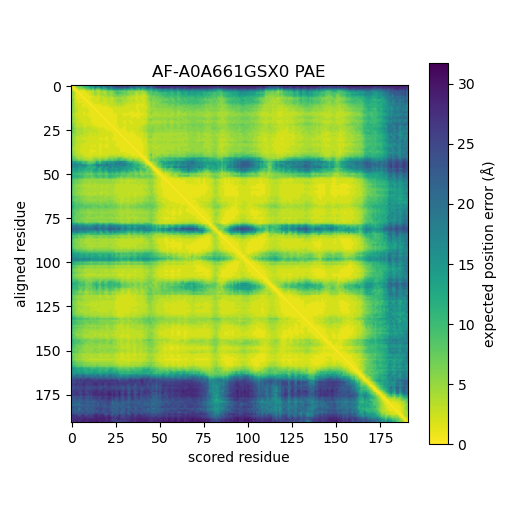TOM 799 O O . GLY A 1 99 ? -23.846 -4.284 10.907 1.00 88.06 99 GLY A O 1
ATOM 800 N N . GLU A 1 100 ? -22.225 -5.787 11.260 1.00 93.56 100 GLU A N 1
ATOM 801 C CA . GLU A 1 100 ? -21.673 -5.115 12.439 1.00 93.56 100 GLU A CA 1
ATOM 802 C C . GLU A 1 100 ? -20.784 -3.931 12.039 1.00 93.56 100 GLU A C 1
ATOM 804 O O . GLU A 1 100 ? -19.922 -4.050 11.167 1.00 93.56 100 GLU A O 1
ATOM 809 N N . ARG A 1 101 ? -20.948 -2.789 12.716 1.00 96.44 101 ARG A N 1
ATOM 810 C CA . ARG A 1 101 ? -20.040 -1.647 12.578 1.00 96.44 101 ARG A CA 1
ATOM 811 C C . ARG A 1 101 ? -18.829 -1.833 13.485 1.00 96.44 101 ARG A C 1
ATOM 813 O O . ARG A 1 101 ? -18.953 -1.749 14.704 1.00 96.44 101 ARG A O 1
ATOM 820 N N . THR A 1 102 ? -17.654 -2.019 12.894 1.00 96.38 102 THR A N 1
ATOM 821 C CA . THR A 1 102 ? -16.418 -2.321 13.628 1.00 96.38 102 THR A CA 1
ATOM 822 C C . THR A 1 102 ? -15.353 -1.270 13.358 1.00 96.38 102 THR A C 1
ATOM 824 O O . THR A 1 102 ? -15.225 -0.778 12.237 1.00 96.38 102 THR A O 1
ATOM 827 N N . THR A 1 103 ? -14.547 -0.970 14.377 1.00 97.81 103 THR A N 1
ATOM 828 C CA . THR A 1 103 ? -13.325 -0.172 14.252 1.00 97.81 103 THR A CA 1
ATOM 829 C C . THR A 1 103 ? -12.098 -1.084 14.295 1.00 97.81 103 THR A C 1
ATOM 831 O O . THR A 1 103 ? -11.894 -1.795 15.278 1.00 97.81 103 THR A O 1
ATOM 834 N N . ARG A 1 104 ? -11.245 -1.059 13.261 1.00 97.31 104 ARG A N 1
ATOM 835 C CA . ARG A 1 104 ? -9.974 -1.811 13.225 1.00 97.31 104 ARG A CA 1
ATOM 836 C C . ARG A 1 104 ? -8.794 -0.877 12.976 1.00 97.31 104 ARG A C 1
ATOM 838 O O . ARG A 1 104 ? -8.892 0.070 12.197 1.00 97.31 104 ARG A O 1
ATOM 845 N N . LYS A 1 105 ? -7.660 -1.173 13.617 1.00 97.81 105 LYS A N 1
ATOM 846 C CA . LYS A 1 105 ? -6.375 -0.547 13.292 1.00 97.81 105 LYS A CA 1
ATOM 847 C C . LYS A 1 105 ? -5.767 -1.253 12.086 1.00 97.81 105 LYS A C 1
ATOM 849 O O . LYS A 1 105 ? -5.563 -2.468 12.117 1.00 97.81 105 LYS A O 1
ATOM 854 N N . LEU A 1 106 ? -5.468 -0.493 11.043 1.00 98.12 106 LEU A N 1
ATOM 855 C CA . LEU A 1 106 ? -4.946 -0.993 9.778 1.00 98.12 106 LEU A CA 1
ATOM 856 C C . LEU A 1 106 ? -3.590 -0.365 9.462 1.00 98.12 106 LEU A C 1
ATOM 858 O O . LEU A 1 106 ? -3.229 0.689 9.991 1.00 98.12 106 LEU A O 1
ATOM 862 N N . MET A 1 107 ? -2.842 -1.037 8.594 1.00 96.56 107 MET A N 1
ATOM 863 C CA . MET A 1 107 ? -1.604 -0.560 7.998 1.00 96.56 107 MET A CA 1
ATOM 864 C C . MET A 1 107 ? -1.822 -0.327 6.506 1.00 96.56 107 MET A C 1
ATOM 866 O O . MET A 1 107 ? -2.278 -1.225 5.804 1.00 96.56 107 MET A O 1
ATOM 870 N N . LEU A 1 108 ? -1.436 0.849 6.021 1.00 96.38 108 LEU A N 1
ATOM 871 C CA . LEU A 1 108 ? -1.238 1.134 4.606 1.00 96.38 108 LEU A CA 1
ATOM 872 C C . LEU A 1 108 ? 0.250 0.976 4.287 1.00 96.38 108 LEU A C 1
ATOM 874 O O . LEU A 1 108 ? 1.094 1.636 4.894 1.00 96.38 108 LEU A O 1
ATOM 878 N N . ARG A 1 109 ? 0.568 0.115 3.323 1.00 93.69 109 ARG A N 1
ATOM 879 C CA . ARG A 1 109 ? 1.932 -0.141 2.854 1.00 93.69 109 ARG A CA 1
ATOM 880 C C . ARG A 1 109 ? 2.031 0.196 1.375 1.00 93.69 109 ARG A C 1
ATOM 882 O O . ARG A 1 109 ? 1.410 -0.470 0.550 1.00 93.69 109 ARG A O 1
ATOM 889 N N . MET A 1 110 ? 2.829 1.207 1.052 1.00 91.25 110 MET A N 1
ATOM 890 C CA . MET A 1 110 ? 2.976 1.760 -0.294 1.00 91.25 110 MET A CA 1
ATOM 891 C C . MET A 1 110 ? 4.394 1.545 -0.825 1.00 91.25 110 MET A C 1
ATOM 893 O O . MET A 1 110 ? 5.369 1.481 -0.064 1.00 91.25 110 MET A O 1
ATOM 897 N N . ASP A 1 111 ? 4.516 1.444 -2.147 1.00 86.81 111 ASP A N 1
ATOM 898 C CA . ASP A 1 111 ? 5.819 1.625 -2.784 1.00 86.81 111 ASP A CA 1
ATOM 899 C C . ASP A 1 111 ? 6.321 3.064 -2.566 1.00 86.81 111 ASP A C 1
ATOM 901 O O . ASP A 1 111 ? 5.524 4.002 -2.622 1.00 86.81 111 ASP A O 1
ATOM 905 N N . PRO A 1 112 ? 7.624 3.265 -2.304 1.00 80.06 112 PRO A N 1
ATOM 906 C CA . PRO A 1 112 ? 8.224 4.583 -2.395 1.00 80.06 112 PRO A CA 1
ATOM 907 C C . PRO A 1 112 ? 8.352 4.968 -3.871 1.00 80.06 112 PRO A C 1
ATOM 909 O O . PRO A 1 112 ? 8.325 4.111 -4.758 1.00 80.06 112 PRO A O 1
ATOM 912 N N . SER A 1 113 ? 8.592 6.249 -4.124 1.00 75.50 113 SER A N 1
ATOM 913 C CA . SER A 1 113 ? 8.847 6.738 -5.478 1.00 75.50 113 SER A CA 1
ATOM 914 C C . SER A 1 113 ? 10.067 6.080 -6.144 1.00 75.50 113 SER A C 1
ATOM 916 O O . SER A 1 113 ? 10.041 5.778 -7.334 1.00 75.50 113 SER A O 1
ATOM 918 N N . GLU A 1 114 ? 11.105 5.770 -5.361 1.00 74.12 114 GLU A N 1
ATOM 919 C CA . GLU A 1 114 ? 12.219 4.925 -5.788 1.00 74.12 114 GLU A CA 1
ATOM 920 C C . GLU A 1 114 ? 12.463 3.819 -4.765 1.00 74.12 114 GLU A C 1
ATOM 922 O O . GLU A 1 114 ? 12.643 4.075 -3.573 1.00 74.12 114 GLU A O 1
ATOM 927 N N . SER A 1 115 ? 12.512 2.569 -5.227 1.00 74.94 115 SER A N 1
ATOM 928 C CA . SER A 1 115 ? 12.896 1.443 -4.385 1.00 74.94 115 SER A CA 1
ATOM 929 C C . SER A 1 115 ? 14.138 0.753 -4.927 1.00 74.94 115 SER A C 1
ATOM 931 O O . SER A 1 115 ? 14.286 0.525 -6.128 1.00 74.94 115 SER A O 1
ATOM 933 N N . VAL A 1 116 ? 15.037 0.347 -4.033 1.00 75.88 116 VAL A N 1
ATOM 934 C CA . VAL A 1 116 ? 16.130 -0.568 -4.395 1.00 75.88 116 VAL A CA 1
ATOM 935 C C . VAL A 1 116 ? 15.563 -1.955 -4.719 1.00 75.88 116 VAL A C 1
ATOM 937 O O . VAL A 1 116 ? 16.037 -2.617 -5.642 1.00 75.88 116 VAL A O 1
ATOM 940 N N . VAL A 1 117 ? 14.502 -2.359 -4.010 1.00 80.50 117 VAL A N 1
ATOM 941 C CA . VAL A 1 117 ? 13.856 -3.670 -4.128 1.00 80.50 117 VAL A CA 1
ATOM 942 C C . VAL A 1 117 ? 12.428 -3.508 -4.631 1.00 80.50 117 VAL A C 1
ATOM 944 O O . VAL A 1 117 ? 11.563 -2.948 -3.953 1.00 80.50 117 VAL A O 1
ATOM 947 N N . GLU A 1 118 ? 12.190 -4.059 -5.813 1.00 85.44 118 GLU A N 1
ATOM 948 C CA . GLU A 1 118 ? 10.880 -4.090 -6.443 1.00 85.44 118 GLU A CA 1
ATOM 949 C C . GLU A 1 118 ? 10.019 -5.229 -5.902 1.00 85.44 118 GLU A C 1
ATOM 951 O O . GLU A 1 118 ? 10.486 -6.349 -5.695 1.00 85.44 118 GLU A O 1
ATOM 956 N N . THR A 1 119 ? 8.736 -4.964 -5.680 1.00 86.31 119 THR A N 1
ATOM 957 C CA . THR A 1 119 ? 7.776 -5.990 -5.267 1.00 86.31 119 THR A CA 1
ATOM 958 C C . THR A 1 119 ? 6.415 -5.649 -5.843 1.00 86.31 119 THR A C 1
ATOM 960 O O . THR A 1 119 ? 5.899 -4.560 -5.616 1.00 86.31 119 THR A O 1
ATOM 963 N N . HIS A 1 120 ? 5.803 -6.583 -6.567 1.00 90.94 120 HIS A N 1
ATOM 964 C CA . HIS A 1 120 ? 4.447 -6.379 -7.060 1.00 90.94 120 HIS A CA 1
ATOM 965 C C . HIS A 1 120 ? 3.442 -6.555 -5.913 1.00 90.94 120 HIS A C 1
ATOM 967 O O . HIS A 1 120 ? 3.317 -7.656 -5.373 1.00 90.94 120 HIS A O 1
ATOM 973 N N . ARG A 1 121 ? 2.677 -5.508 -5.572 1.00 91.88 121 ARG A N 1
ATOM 974 C CA . ARG A 1 121 ? 1.711 -5.521 -4.452 1.00 91.88 121 ARG A CA 1
ATOM 975 C C . ARG A 1 121 ? 0.713 -6.676 -4.510 1.00 91.88 121 ARG A C 1
ATOM 977 O O . ARG A 1 121 ? 0.486 -7.325 -3.496 1.00 91.88 121 ARG A O 1
ATOM 984 N N . LEU A 1 122 ? 0.199 -7.006 -5.699 1.00 92.81 122 LEU A N 1
ATOM 985 C CA . LEU A 1 122 ? -0.666 -8.184 -5.876 1.00 92.81 122 LEU A CA 1
ATOM 986 C C . LEU A 1 122 ? 0.022 -9.503 -5.482 1.00 92.81 122 LEU A C 1
ATOM 988 O O . LEU A 1 122 ? -0.610 -10.340 -4.849 1.00 92.81 122 LEU A O 1
ATOM 992 N N . ARG A 1 123 ? 1.301 -9.693 -5.836 1.00 94.25 123 ARG A N 1
ATOM 993 C CA . ARG A 1 123 ? 2.041 -10.925 -5.520 1.00 94.25 123 ARG A CA 1
ATOM 994 C C . ARG A 1 123 ? 2.322 -11.017 -4.023 1.00 94.25 123 ARG A C 1
ATOM 996 O O . ARG A 1 123 ? 2.132 -12.077 -3.442 1.00 94.25 123 ARG A O 1
ATOM 1003 N N . GLU A 1 124 ? 2.676 -9.903 -3.385 1.00 94.19 124 GLU A N 1
ATOM 1004 C CA . GLU A 1 124 ? 2.808 -9.840 -1.922 1.00 94.19 124 GLU A CA 1
ATOM 1005 C C . GLU A 1 124 ? 1.486 -10.175 -1.222 1.00 94.19 124 GLU A C 1
ATOM 1007 O O . GLU A 1 124 ? 1.460 -11.028 -0.341 1.00 94.19 124 GLU A O 1
ATOM 1012 N N . ALA A 1 125 ? 0.373 -9.585 -1.666 1.00 96.19 125 ALA A N 1
ATOM 1013 C CA . ALA A 1 125 ? -0.950 -9.892 -1.133 1.00 96.19 125 ALA A CA 1
ATOM 1014 C C . ALA A 1 125 ? -1.338 -11.368 -1.318 1.00 96.19 125 ALA A C 1
ATOM 1016 O O . ALA A 1 125 ? -1.912 -11.965 -0.414 1.00 96.19 125 ALA A O 1
ATOM 1017 N N . GLN A 1 126 ? -1.025 -11.972 -2.468 1.00 96.00 126 GLN A N 1
ATOM 1018 C CA . GLN A 1 126 ? -1.281 -13.393 -2.721 1.00 96.00 126 GLN A CA 1
ATOM 1019 C C . GLN A 1 126 ? -0.476 -14.300 -1.791 1.00 96.00 126 GLN A C 1
ATOM 1021 O O . GLN A 1 126 ? -1.039 -15.253 -1.263 1.00 96.00 126 GLN A O 1
ATOM 1026 N N . VAL A 1 127 ? 0.803 -13.993 -1.556 1.00 96.44 127 VAL A N 1
ATOM 1027 C CA . VAL A 1 127 ? 1.635 -14.748 -0.607 1.00 96.44 127 VAL A CA 1
ATOM 1028 C C . VAL A 1 127 ? 1.091 -14.605 0.812 1.00 96.44 127 VAL A C 1
ATOM 1030 O O . VAL A 1 127 ? 0.893 -15.613 1.480 1.00 96.44 127 VAL A O 1
ATOM 1033 N N . LEU A 1 128 ? 0.772 -13.386 1.258 1.00 97.00 128 LEU A N 1
ATOM 1034 C CA . LEU A 1 128 ? 0.184 -13.159 2.584 1.00 97.00 128 LEU A CA 1
ATOM 1035 C C . LEU A 1 128 ? -1.140 -13.912 2.763 1.00 97.00 128 LEU A C 1
ATOM 1037 O O . LEU A 1 128 ? -1.358 -14.529 3.797 1.00 97.00 128 LEU A O 1
ATOM 1041 N N . ARG A 1 129 ? -2.005 -13.915 1.742 1.00 97.50 129 ARG A N 1
ATOM 1042 C CA . ARG A 1 129 ? -3.262 -14.677 1.761 1.00 97.50 129 ARG A CA 1
ATOM 1043 C C . ARG A 1 129 ? -3.034 -16.186 1.783 1.00 97.50 129 ARG A C 1
ATOM 1045 O O . ARG A 1 129 ? -3.756 -16.879 2.481 1.00 97.50 129 ARG A O 1
ATOM 1052 N N . ALA A 1 130 ? -2.048 -16.692 1.044 1.00 97.19 130 ALA A N 1
ATOM 1053 C CA . ALA A 1 130 ? -1.720 -18.117 1.031 1.00 97.19 130 ALA A CA 1
ATOM 1054 C C . ALA A 1 130 ? -1.126 -18.600 2.363 1.00 97.19 130 ALA A C 1
ATOM 1056 O O . ALA A 1 130 ? -1.294 -19.757 2.717 1.00 97.19 130 ALA A O 1
ATOM 1057 N N . MET A 1 131 ? -0.432 -17.717 3.082 1.00 97.44 131 MET A N 1
ATOM 1058 C CA . MET A 1 131 ? 0.157 -17.999 4.394 1.00 97.44 131 MET A CA 1
ATOM 1059 C C . MET A 1 131 ? -0.812 -17.747 5.556 1.00 97.44 131 MET A C 1
ATOM 1061 O O . MET A 1 131 ? -0.470 -18.004 6.712 1.00 97.44 131 MET A O 1
ATOM 1065 N N . TRP A 1 132 ? -2.007 -17.222 5.273 1.00 95.31 132 TRP A N 1
ATOM 1066 C CA . TRP A 1 132 ? -3.022 -16.974 6.287 1.00 95.31 132 TRP A CA 1
ATOM 1067 C C . TRP A 1 132 ? -3.414 -18.285 6.972 1.00 95.31 132 TRP A C 1
ATOM 1069 O O . TRP A 1 132 ? -3.711 -19.265 6.299 1.00 95.31 132 TRP A O 1
ATOM 1079 N N . ALA A 1 133 ? -3.420 -18.281 8.307 1.00 93.00 133 ALA A N 1
ATOM 1080 C CA . ALA A 1 133 ? -3.623 -19.447 9.176 1.00 93.00 133 ALA A CA 1
ATOM 1081 C C . ALA A 1 133 ? -2.512 -20.521 9.169 1.00 93.00 133 ALA A C 1
ATOM 1083 O O . ALA A 1 133 ? -2.532 -21.380 10.046 1.00 93.00 133 ALA A O 1
ATOM 1084 N N . GLU A 1 134 ? -1.514 -20.435 8.284 1.00 95.06 134 GLU A N 1
ATOM 1085 C CA . GLU A 1 134 ? -0.329 -21.310 8.300 1.00 95.06 134 GLU A CA 1
ATOM 1086 C C . GLU A 1 134 ? 0.781 -20.734 9.188 1.00 95.06 134 GLU A C 1
ATOM 1088 O O . GLU A 1 134 ? 1.418 -21.438 9.970 1.00 95.06 134 GLU A O 1
ATOM 1093 N N . VAL A 1 135 ? 0.993 -19.419 9.097 1.00 93.75 135 VAL A N 1
ATOM 1094 C CA . VAL A 1 135 ? 1.947 -18.673 9.924 1.00 93.75 135 VAL A CA 1
ATOM 1095 C C . VAL A 1 135 ? 1.355 -17.323 10.346 1.00 93.75 135 VAL A C 1
ATOM 1097 O O . VAL A 1 135 ? 0.419 -16.835 9.708 1.00 93.75 135 VAL A O 1
ATOM 1100 N N . PRO A 1 136 ? 1.878 -16.674 11.406 1.00 90.25 136 PRO A N 1
ATOM 1101 C CA . PRO A 1 136 ? 1.412 -15.352 11.822 1.00 90.25 136 PRO A CA 1
ATOM 1102 C C . PRO A 1 136 ? 1.730 -14.278 10.767 1.00 90.25 136 PRO A C 1
ATOM 1104 O O . PRO A 1 136 ? 2.810 -13.690 10.752 1.00 90.25 136 PRO A O 1
ATOM 1107 N N . VAL A 1 137 ? 0.774 -14.010 9.878 1.00 95.06 137 VAL A N 1
ATOM 1108 C CA . VAL A 1 137 ? 0.836 -12.946 8.865 1.00 95.06 137 VAL A CA 1
ATOM 1109 C C . VAL A 1 137 ? -0.339 -11.982 9.025 1.00 95.06 137 VAL A C 1
ATOM 1111 O O . VAL A 1 137 ? -1.395 -12.381 9.515 1.00 95.06 137 VAL A O 1
ATOM 1114 N N . PRO A 1 138 ? -0.192 -10.701 8.642 1.00 95.50 138 PRO A N 1
ATOM 1115 C CA . PRO A 1 138 ? -1.293 -9.749 8.695 1.00 95.50 138 PRO A CA 1
ATOM 1116 C C . PRO A 1 138 ? -2.386 -10.091 7.674 1.00 95.50 138 PRO A C 1
ATOM 1118 O O . PRO A 1 138 ? -2.107 -10.454 6.531 1.00 95.50 138 PRO A O 1
ATOM 1121 N N . GLU A 1 139 ? -3.642 -9.906 8.081 1.00 96.44 139 GLU A N 1
ATOM 1122 C CA . GLU A 1 139 ? -4.811 -10.084 7.216 1.00 96.44 139 GLU A CA 1
ATOM 1123 C C . GLU A 1 139 ? -4.794 -9.038 6.103 1.00 96.44 139 GLU A C 1
ATOM 1125 O O . GLU A 1 139 ? -4.726 -7.844 6.392 1.00 96.44 139 GLU A O 1
ATOM 1130 N N . VAL A 1 140 ? -4.873 -9.451 4.838 1.00 97.81 140 VAL A N 1
ATOM 1131 C CA . VAL A 1 140 ? -4.921 -8.512 3.708 1.00 97.81 140 VAL A CA 1
ATOM 1132 C C . VAL A 1 140 ? -6.365 -8.167 3.375 1.00 97.81 140 VAL A C 1
ATOM 1134 O O . VAL A 1 140 ? -7.094 -9.013 2.858 1.00 97.81 140 VAL A O 1
ATOM 1137 N N . PHE A 1 141 ? -6.736 -6.901 3.560 1.00 97.00 141 PHE A N 1
ATOM 1138 C CA . PHE A 1 141 ? -8.072 -6.402 3.236 1.00 97.00 141 PHE A CA 1
ATOM 1139 C C . PHE A 1 141 ? -8.160 -5.953 1.782 1.00 97.00 141 PHE A C 1
ATOM 1141 O O . PHE A 1 141 ? -8.988 -6.444 1.019 1.00 97.00 141 PHE A O 1
ATOM 1148 N N . TRP A 1 142 ? -7.259 -5.057 1.376 1.00 97.50 142 TRP A N 1
ATOM 1149 C CA . TRP A 1 142 ? -7.285 -4.445 0.051 1.00 97.50 142 TRP A CA 1
ATOM 1150 C C . TRP A 1 142 ? -5.889 -4.401 -0.552 1.00 97.50 142 TRP A C 1
ATOM 1152 O O . TRP A 1 142 ? -4.884 -4.296 0.151 1.00 97.50 142 TRP A O 1
ATOM 1162 N N . VAL A 1 143 ? -5.824 -4.502 -1.873 1.00 97.19 143 VAL A N 1
ATOM 1163 C CA . VAL A 1 143 ? -4.580 -4.411 -2.629 1.00 97.19 143 VAL A CA 1
ATOM 1164 C C . VAL A 1 143 ? -4.856 -3.691 -3.932 1.00 97.19 143 VAL A C 1
ATOM 1166 O O . VAL A 1 143 ? -5.827 -4.002 -4.614 1.00 97.19 143 VAL A O 1
ATOM 1169 N N . GLU A 1 144 ? -3.976 -2.762 -4.271 1.00 95.31 144 GLU A N 1
ATOM 1170 C CA . GLU A 1 144 ? -4.031 -2.000 -5.504 1.00 95.31 144 GLU A CA 1
ATOM 1171 C C . GLU A 1 144 ? -2.645 -2.004 -6.146 1.00 95.31 144 GLU A C 1
ATOM 1173 O O . GLU A 1 144 ? -1.632 -1.701 -5.508 1.00 95.31 144 GLU A O 1
ATOM 1178 N N . HIS A 1 145 ? -2.580 -2.423 -7.407 1.00 90.19 145 HIS A N 1
ATOM 1179 C CA . HIS A 1 145 ? -1.312 -2.549 -8.126 1.00 90.19 145 HIS A CA 1
ATOM 1180 C C . HIS A 1 145 ? -1.032 -1.367 -9.059 1.00 90.19 145 HIS A C 1
ATOM 1182 O O . HIS A 1 145 ? 0.094 -1.244 -9.555 1.00 90.19 145 HIS A O 1
ATOM 1188 N N . SER A 1 146 ? -2.041 -0.539 -9.331 1.00 88.00 146 SER A N 1
ATOM 1189 C CA . SER A 1 146 ? -1.906 0.723 -10.054 1.00 88.00 146 SER A CA 1
ATOM 1190 C C . SER A 1 146 ? -1.484 1.862 -9.122 1.00 88.00 146 SER A C 1
ATOM 1192 O O . SER A 1 146 ? -1.509 1.746 -7.897 1.00 88.00 146 SER A O 1
ATOM 1194 N N . ASP A 1 147 ? -1.054 2.967 -9.716 1.00 87.12 147 ASP A N 1
ATOM 1195 C CA . ASP A 1 147 ? -0.770 4.235 -9.044 1.00 87.12 147 ASP A CA 1
ATOM 1196 C C . ASP A 1 147 ? -1.967 5.202 -9.061 1.00 87.12 147 ASP A C 1
ATOM 1198 O O . ASP A 1 147 ? -1.898 6.267 -8.454 1.00 87.12 147 ASP A O 1
ATOM 1202 N N . GLU A 1 148 ? -3.084 4.822 -9.682 1.00 90.62 148 GLU A N 1
ATOM 1203 C CA . GLU A 1 148 ? -4.235 5.692 -9.947 1.00 90.62 148 GLU A CA 1
ATOM 1204 C C . GLU A 1 148 ? -4.823 6.326 -8.678 1.00 90.62 148 GLU A C 1
ATOM 1206 O O . GLU A 1 148 ? -5.126 7.517 -8.646 1.00 90.62 148 GLU A O 1
ATOM 1211 N N . PHE A 1 149 ? -4.954 5.544 -7.605 1.00 92.69 149 PHE A N 1
ATOM 1212 C CA . PHE A 1 149 ? -5.693 5.983 -6.421 1.00 92.69 149 PHE A CA 1
ATOM 1213 C C . PHE A 1 149 ? -4.835 6.786 -5.442 1.00 92.69 149 PHE A C 1
ATOM 1215 O O . PHE A 1 149 ? -5.224 7.873 -5.013 1.00 92.69 149 PHE A O 1
ATOM 1222 N N . LEU A 1 150 ? -3.664 6.259 -5.070 1.00 92.38 150 LEU A N 1
ATOM 1223 C CA . LEU A 1 150 ? -2.803 6.855 -4.038 1.00 92.38 150 LEU A CA 1
ATOM 1224 C C . LEU A 1 150 ? -1.459 7.356 -4.584 1.00 92.38 150 LEU A C 1
ATOM 1226 O O . LEU A 1 150 ? -0.592 7.763 -3.813 1.00 92.38 150 LEU A O 1
ATOM 1230 N N . GLY A 1 151 ? -1.280 7.399 -5.906 1.00 88.75 151 GLY A N 1
ATOM 1231 C CA . GLY A 1 151 ? -0.037 7.813 -6.571 1.00 88.75 151 GLY A CA 1
ATOM 1232 C C . GLY A 1 151 ? 1.033 6.721 -6.612 1.00 88.75 151 GLY A C 1
ATOM 1233 O O . GLY A 1 151 ? 1.981 6.816 -7.382 1.00 88.75 151 GLY A O 1
ATOM 1234 N N . HIS A 1 152 ? 0.869 5.663 -5.817 1.00 89.00 152 HIS A N 1
ATOM 1235 C CA . HIS A 1 152 ? 1.726 4.485 -5.819 1.00 89.00 152 HIS A CA 1
ATOM 1236 C C . HIS A 1 152 ? 0.891 3.241 -5.526 1.00 89.00 152 HIS A C 1
ATOM 1238 O O . HIS A 1 152 ? -0.095 3.343 -4.792 1.00 89.00 152 HIS A O 1
ATOM 1244 N N . PRO A 1 153 ? 1.314 2.063 -6.007 1.00 92.06 153 PRO A N 1
ATOM 1245 C CA . PRO A 1 153 ? 0.732 0.796 -5.596 1.00 92.06 153 PRO A CA 1
ATOM 1246 C C . PRO A 1 153 ? 0.819 0.599 -4.094 1.00 92.06 153 PRO A C 1
ATOM 1248 O O . PRO A 1 153 ? 1.827 0.926 -3.453 1.00 92.06 153 PRO A O 1
ATOM 1251 N N . PHE A 1 154 ? -0.209 -0.030 -3.542 1.00 94.62 154 PHE A N 1
ATOM 1252 C CA . PHE A 1 154 ? -0.304 -0.241 -2.113 1.00 94.62 154 PHE A CA 1
ATOM 1253 C C . PHE 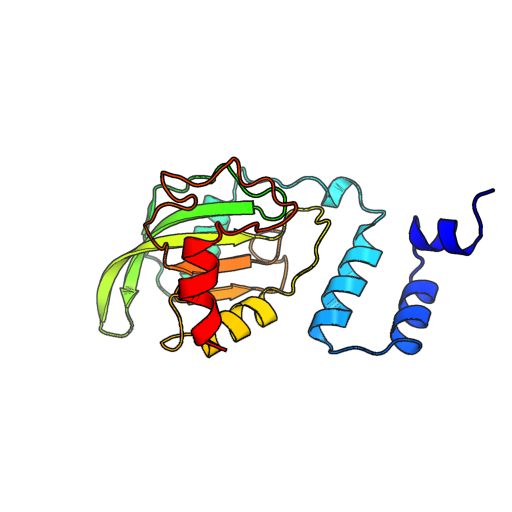A 1 154 ? -1.053 -1.517 -1.745 1.00 94.62 154 PHE A C 1
ATOM 1255 O O . PHE A 1 154 ? -1.725 -2.154 -2.553 1.00 94.62 154 PHE A O 1
ATOM 1262 N N . LEU A 1 155 ? -0.919 -1.902 -0.483 1.00 97.00 155 LEU A N 1
ATOM 1263 C CA . LEU A 1 155 ? -1.816 -2.846 0.164 1.00 97.00 155 LEU A CA 1
ATOM 1264 C C . LEU A 1 155 ? -2.247 -2.288 1.516 1.00 97.00 155 LEU A C 1
ATOM 1266 O O . LEU A 1 155 ? -1.501 -1.542 2.156 1.00 97.00 155 LEU A O 1
ATOM 1270 N N . ILE A 1 156 ? -3.449 -2.662 1.936 1.00 98.00 156 ILE A N 1
ATOM 1271 C CA . ILE A 1 156 ? -3.987 -2.386 3.261 1.00 98.00 156 ILE A CA 1
ATOM 1272 C C . ILE A 1 156 ? -4.173 -3.717 3.973 1.00 98.00 156 ILE A C 1
ATOM 1274 O O . ILE A 1 156 ? -4.852 -4.619 3.472 1.00 98.00 156 ILE A O 1
ATOM 1278 N N . ALA A 1 157 ? -3.567 -3.825 5.147 1.00 97.75 157 ALA A N 1
ATOM 1279 C CA . ALA A 1 157 ? -3.594 -5.030 5.954 1.00 97.75 157 ALA A CA 1
ATOM 1280 C C . ALA A 1 157 ? -3.903 -4.719 7.423 1.00 97.75 157 ALA A C 1
ATOM 1282 O O . ALA A 1 157 ? -3.795 -3.573 7.867 1.00 97.75 157 ALA A O 1
ATOM 1283 N N . GLY A 1 158 ? -4.280 -5.740 8.188 1.00 97.00 158 GLY A N 1
ATOM 1284 C CA . GLY A 1 158 ? -4.449 -5.630 9.632 1.00 97.00 158 GLY A CA 1
ATOM 1285 C C . GLY A 1 158 ? -3.147 -5.200 10.306 1.00 97.00 158 GLY A C 1
ATOM 1286 O O . GLY A 1 158 ? -2.075 -5.714 9.985 1.00 97.00 158 GLY A O 1
ATOM 1287 N N . PHE A 1 159 ? -3.226 -4.259 11.248 1.00 94.94 159 PHE A N 1
ATOM 1288 C CA . PHE A 1 159 ? -2.060 -3.890 12.045 1.00 94.94 159 PHE A CA 1
ATOM 1289 C C . PHE A 1 159 ? -1.811 -4.947 13.127 1.00 94.94 159 PHE A C 1
ATOM 1291 O O . PHE A 1 159 ? -2.627 -5.113 14.034 1.00 94.94 159 PHE A O 1
ATOM 1298 N N . VAL A 1 160 ? -0.672 -5.637 13.050 1.00 91.38 160 VAL A N 1
ATOM 1299 C CA . VAL A 1 160 ? -0.239 -6.598 14.073 1.00 91.38 160 VAL A CA 1
ATOM 1300 C C . VAL A 1 160 ? 0.554 -5.853 15.143 1.00 91.38 160 VAL A C 1
ATOM 1302 O O . VAL A 1 160 ? 1.576 -5.234 14.854 1.00 91.38 160 VAL A O 1
ATOM 1305 N N . VAL A 1 161 ? 0.066 -5.888 16.383 1.00 87.19 161 VAL A N 1
ATOM 1306 C CA . VAL A 1 161 ? 0.756 -5.290 17.533 1.00 87.19 161 VAL A CA 1
ATOM 1307 C C . VAL A 1 161 ? 1.858 -6.238 18.002 1.00 87.19 161 VAL A C 1
ATOM 1309 O O . VAL A 1 161 ? 1.607 -7.423 18.200 1.00 87.19 161 VAL A O 1
ATOM 1312 N N . GLY A 1 162 ? 3.062 -5.710 18.212 1.00 85.06 162 GLY A N 1
ATOM 1313 C CA . GLY A 1 162 ? 4.188 -6.472 18.742 1.00 85.06 162 GLY A CA 1
ATOM 1314 C C . GLY A 1 162 ? 5.482 -5.664 18.762 1.00 85.06 162 GLY A C 1
ATOM 1315 O O . GLY A 1 162 ? 5.492 -4.478 18.420 1.00 85.06 162 GLY A O 1
ATOM 1316 N N . THR A 1 163 ? 6.571 -6.328 19.140 1.00 77.81 163 THR A N 1
ATOM 1317 C CA . THR A 1 163 ? 7.925 -5.764 19.148 1.00 77.81 163 THR A CA 1
ATOM 1318 C C . THR A 1 163 ? 8.723 -6.366 17.992 1.00 77.81 163 THR A C 1
ATOM 1320 O O . THR A 1 163 ? 8.726 -7.578 17.803 1.00 77.81 163 THR A O 1
ATOM 1323 N N . VAL A 1 164 ? 9.378 -5.520 17.190 1.00 72.50 164 VAL A N 1
ATOM 1324 C CA . VAL A 1 164 ? 10.124 -5.948 15.985 1.00 72.50 164 VAL A CA 1
ATOM 1325 C C . VAL A 1 164 ? 11.501 -6.528 16.330 1.00 72.50 164 VAL A C 1
ATOM 1327 O O . VAL A 1 164 ? 12.031 -7.350 15.588 1.00 72.50 164 VAL A O 1
ATOM 1330 N N . GLN A 1 165 ? 12.082 -6.101 17.450 1.00 66.75 165 GLN A N 1
ATOM 1331 C CA . GLN A 1 165 ? 13.383 -6.548 17.935 1.00 66.75 165 GLN A CA 1
ATOM 1332 C C . GLN A 1 165 ? 13.180 -7.278 19.271 1.00 66.75 165 GLN A C 1
ATOM 1334 O O . GLN A 1 165 ? 12.517 -6.718 20.143 1.00 66.75 165 GLN A O 1
ATOM 1339 N N . PRO A 1 166 ? 13.716 -8.498 19.443 1.00 60.66 166 PRO A N 1
ATOM 1340 C CA . PRO A 1 166 ? 13.789 -9.143 20.752 1.00 60.66 166 PRO A CA 1
ATOM 1341 C C . PRO A 1 166 ? 14.531 -8.250 21.757 1.00 60.66 166 PRO A C 1
ATOM 1343 O O . PRO A 1 166 ? 15.440 -7.520 21.358 1.00 60.66 166 PRO A O 1
ATOM 1346 N N . ASP A 1 167 ? 14.186 -8.322 23.043 1.00 63.31 167 ASP A N 1
ATOM 1347 C CA . ASP A 1 167 ? 14.806 -7.490 24.092 1.00 63.31 167 ASP A CA 1
ATOM 1348 C C . ASP A 1 167 ? 16.335 -7.701 24.208 1.00 63.31 167 ASP A C 1
ATOM 1350 O O . ASP A 1 167 ? 17.058 -6.817 24.669 1.00 63.31 167 ASP A O 1
ATOM 1354 N N . ASP A 1 168 ? 16.835 -8.848 23.744 1.00 61.84 168 ASP A N 1
ATOM 1355 C CA . ASP A 1 168 ? 18.243 -9.259 23.694 1.00 61.84 168 ASP A CA 1
ATOM 1356 C C . ASP A 1 168 ? 18.872 -9.183 22.286 1.00 61.84 168 ASP A C 1
ATOM 1358 O O . ASP A 1 168 ? 20.063 -9.453 22.113 1.00 61.84 168 ASP A O 1
ATOM 1362 N N . GLY A 1 169 ? 18.107 -8.787 21.264 1.00 52.12 169 GLY A N 1
ATOM 1363 C CA . GLY A 1 169 ? 18.593 -8.696 19.892 1.00 52.12 169 GLY A CA 1
ATOM 1364 C C . GLY A 1 169 ? 19.532 -7.504 19.717 1.00 52.12 169 GLY A C 1
ATOM 1365 O O . GLY A 1 169 ? 19.204 -6.385 20.102 1.00 52.12 169 GLY A O 1
ATOM 1366 N N . GLY A 1 170 ? 20.700 -7.695 19.100 1.00 54.38 170 GLY A N 1
ATOM 1367 C CA . GLY A 1 170 ? 21.552 -6.581 18.666 1.00 54.38 170 GLY A CA 1
ATOM 1368 C C . GLY A 1 170 ? 20.855 -5.667 17.642 1.00 54.38 170 GLY A C 1
ATOM 1369 O O . GLY A 1 170 ? 19.777 -5.977 17.136 1.00 54.38 170 GLY A O 1
ATOM 1370 N N . LYS A 1 171 ? 21.476 -4.526 17.296 1.00 52.38 171 LYS A N 1
ATOM 1371 C CA . LYS A 1 171 ? 20.944 -3.607 16.269 1.00 52.38 171 LYS A CA 1
ATOM 1372 C C . LYS A 1 171 ? 20.692 -4.368 14.962 1.00 52.38 171 LYS A C 1
ATOM 1374 O O . LYS A 1 171 ? 21.642 -4.706 14.258 1.00 52.38 171 LYS A O 1
ATOM 1379 N N . VAL A 1 172 ? 19.421 -4.575 14.612 1.00 51.53 172 VAL A N 1
ATOM 1380 C CA . VAL A 1 172 ? 19.010 -5.166 13.333 1.00 51.53 172 VAL A CA 1
ATOM 1381 C C . VAL A 1 172 ? 19.235 -4.127 12.238 1.00 51.53 172 VAL A C 1
ATOM 1383 O O . VAL A 1 172 ? 18.341 -3.392 11.826 1.00 51.53 172 VAL A O 1
ATOM 1386 N N . THR A 1 173 ? 20.478 -4.007 11.780 1.00 50.00 173 THR A N 1
ATOM 1387 C CA . THR A 1 173 ? 20.737 -3.387 10.482 1.00 50.00 173 THR A CA 1
ATOM 1388 C C . THR A 1 173 ? 20.189 -4.351 9.434 1.00 50.00 173 THR A C 1
ATOM 1390 O O . THR A 1 173 ? 20.392 -5.554 9.567 1.00 50.00 173 THR A O 1
ATOM 1393 N N . GLY A 1 174 ? 19.486 -3.871 8.407 1.00 47.81 174 GLY A N 1
ATOM 1394 C CA . GLY A 1 174 ? 18.908 -4.701 7.332 1.00 47.81 174 GLY A CA 1
ATOM 1395 C C . GLY A 1 174 ? 19.925 -5.471 6.466 1.00 47.81 174 GLY A C 1
ATOM 1396 O O . GLY A 1 174 ? 19.626 -5.800 5.323 1.00 47.81 174 GLY A O 1
ATOM 1397 N N . LEU A 1 175 ? 21.125 -5.729 6.986 1.00 42.00 175 LEU A N 1
ATOM 1398 C CA . LEU A 1 175 ? 22.201 -6.534 6.434 1.00 42.00 175 LEU A CA 1
ATOM 1399 C C . LEU A 1 175 ? 22.412 -7.737 7.364 1.00 42.00 175 LEU A C 1
ATOM 1401 O O . LEU A 1 175 ? 23.141 -7.655 8.346 1.00 42.00 175 LEU A O 1
ATOM 1405 N N . GLY A 1 176 ? 21.759 -8.851 7.030 1.00 49.53 176 GLY A N 1
ATOM 1406 C CA . GLY A 1 176 ? 21.907 -10.130 7.725 1.00 49.53 176 GLY A CA 1
ATOM 1407 C C . GLY A 1 176 ? 21.022 -10.262 8.965 1.00 49.53 176 GLY A C 1
ATOM 1408 O O . GLY A 1 176 ? 21.252 -9.631 9.990 1.00 49.53 176 GLY A O 1
ATOM 1409 N N . MET A 1 177 ? 20.027 -11.148 8.894 1.00 52.09 177 MET A N 1
ATOM 1410 C CA . MET A 1 177 ? 19.361 -11.658 10.092 1.00 52.09 177 MET A CA 1
ATOM 1411 C C . MET A 1 177 ? 20.297 -12.685 10.738 1.00 52.09 177 MET A C 1
ATOM 1413 O O . MET A 1 177 ? 20.287 -13.858 10.373 1.00 52.09 177 MET A O 1
ATOM 1417 N N . SER A 1 178 ? 21.167 -12.237 11.643 1.00 56.88 178 SER A N 1
ATOM 1418 C CA . SER A 1 178 ? 21.913 -13.150 12.511 1.00 56.88 178 SER A CA 1
ATOM 1419 C C . SER A 1 178 ? 21.057 -13.444 13.735 1.00 56.88 178 SER A C 1
ATOM 1421 O O . SER A 1 178 ? 20.932 -12.605 14.619 1.00 56.88 178 SER A O 1
ATOM 1423 N N . PHE A 1 179 ? 20.447 -14.623 13.775 1.00 63.78 179 PHE A N 1
ATOM 1424 C CA . PHE A 1 179 ? 19.801 -15.123 14.986 1.00 63.78 179 PHE A CA 1
ATOM 1425 C C . PHE A 1 179 ? 20.871 -15.628 15.969 1.00 63.78 179 PHE A C 1
ATOM 1427 O O . PHE A 1 179 ? 21.872 -16.220 15.546 1.00 63.78 179 PHE A O 1
ATOM 1434 N N . GLU A 1 180 ? 20.675 -15.433 17.272 1.00 73.56 180 GLU A N 1
ATOM 1435 C CA . GLU A 1 180 ? 21.553 -16.019 18.294 1.00 73.56 180 GLU A CA 1
ATOM 1436 C C . GLU A 1 180 ? 21.509 -17.563 18.244 1.00 73.56 180 GLU A C 1
ATOM 1438 O O . GLU A 1 180 ? 20.518 -18.133 17.771 1.00 73.56 180 GLU A O 1
ATOM 1443 N N . PRO A 1 181 ? 22.573 -18.277 18.672 1.00 76.19 181 PRO A N 1
ATOM 1444 C CA . PRO A 1 181 ? 22.651 -19.739 18.584 1.00 76.19 181 PRO A CA 1
ATOM 1445 C C . PRO A 1 181 ? 21.447 -20.470 19.188 1.00 76.19 181 PRO A C 1
ATOM 1447 O O . PRO A 1 181 ? 21.010 -21.477 18.635 1.00 76.19 181 PRO A O 1
ATOM 1450 N N . GLU A 1 182 ? 20.894 -19.944 20.280 1.00 76.62 182 GLU A N 1
ATOM 1451 C CA . GLU A 1 182 ? 19.742 -20.509 20.990 1.00 76.62 182 GLU A CA 1
ATOM 1452 C C . GLU A 1 182 ? 18.443 -20.370 20.179 1.00 76.62 182 GLU A C 1
ATOM 1454 O O . GLU A 1 182 ? 17.711 -21.348 19.995 1.00 76.62 182 GLU A O 1
ATOM 1459 N N . LEU A 1 183 ? 18.200 -19.192 19.585 1.00 71.31 183 LEU A N 1
ATOM 1460 C CA . LEU A 1 183 ? 17.077 -18.986 18.665 1.00 71.31 183 LEU A CA 1
ATOM 1461 C C . LEU A 1 183 ? 17.219 -19.853 17.409 1.00 71.31 183 LEU A C 1
ATOM 1463 O O . LEU A 1 183 ? 16.247 -20.465 16.973 1.00 71.31 183 LEU A O 1
ATOM 1467 N N . ARG A 1 184 ? 18.432 -19.964 16.846 1.00 70.94 184 ARG A N 1
ATOM 1468 C CA . ARG A 1 184 ? 18.695 -20.852 15.700 1.00 70.94 184 ARG A CA 1
ATOM 1469 C C . ARG A 1 184 ? 18.407 -22.306 16.032 1.00 70.94 184 ARG A C 1
ATOM 1471 O O . ARG A 1 184 ? 17.783 -22.980 15.225 1.00 70.94 184 ARG A O 1
ATOM 1478 N N . ALA A 1 185 ? 18.850 -22.788 17.192 1.00 76.69 185 ALA A N 1
ATOM 1479 C CA . ALA A 1 185 ? 18.614 -24.164 17.617 1.00 76.69 185 ALA A CA 1
ATOM 1480 C C . ALA A 1 185 ? 17.119 -24.481 17.757 1.00 76.69 185 ALA A C 1
ATOM 1482 O O . ALA A 1 185 ? 16.716 -25.598 17.461 1.00 76.69 185 ALA A O 1
ATOM 1483 N N . THR A 1 186 ? 16.316 -23.490 18.148 1.00 74.69 186 THR A N 1
ATOM 1484 C CA . THR A 1 186 ? 14.863 -23.630 18.321 1.00 74.69 186 THR A CA 1
ATOM 1485 C C . THR A 1 186 ? 14.105 -23.518 16.993 1.00 74.69 186 THR A C 1
ATOM 1487 O O . THR A 1 186 ? 13.131 -24.231 16.774 1.00 74.69 186 THR A O 1
ATOM 1490 N N . LEU A 1 187 ? 14.558 -22.651 16.081 1.00 69.94 187 LEU A N 1
ATOM 1491 C CA . LEU A 1 187 ? 13.937 -22.433 14.767 1.00 69.94 187 LEU A CA 1
ATOM 1492 C C . LEU A 1 187 ? 14.367 -23.458 13.702 1.00 69.94 187 LEU A C 1
ATOM 1494 O O . LEU A 1 187 ? 13.701 -23.570 12.676 1.00 69.94 187 LEU A O 1
ATOM 1498 N N . ARG A 1 188 ? 15.470 -24.196 13.913 1.00 58.38 188 ARG A N 1
ATOM 1499 C CA . ARG A 1 188 ? 16.009 -25.145 12.917 1.00 58.38 188 ARG A CA 1
ATOM 1500 C C . ARG A 1 188 ? 15.072 -26.318 12.625 1.00 58.38 188 ARG A C 1
ATOM 1502 O O . ARG A 1 188 ? 15.116 -26.841 11.525 1.00 58.38 188 ARG A O 1
ATOM 1509 N N . ASP A 1 189 ? 14.286 -26.755 13.608 1.00 63.38 189 ASP A N 1
ATOM 1510 C CA . ASP A 1 189 ? 13.541 -28.018 13.522 1.00 63.38 189 ASP A CA 1
ATOM 1511 C C . ASP A 1 189 ? 12.203 -27.855 12.761 1.00 63.38 189 ASP A C 1
ATOM 1513 O O . ASP A 1 189 ? 11.465 -28.825 12.607 1.00 63.38 189 ASP A O 1
ATOM 1517 N N . GLN A 1 190 ? 11.871 -26.644 12.286 1.00 53.94 190 GLN A N 1
ATOM 1518 C CA . GLN A 1 190 ? 10.628 -26.359 11.552 1.00 53.94 190 GLN A CA 1
ATOM 1519 C C . GLN A 1 190 ? 10.732 -26.455 10.016 1.00 53.94 190 GLN A C 1
ATOM 1521 O O . GLN A 1 190 ? 9.715 -26.246 9.354 1.00 53.94 190 GLN A O 1
ATOM 1526 N N . PHE A 1 191 ? 11.891 -26.816 9.445 1.00 44.06 191 PHE A N 1
ATOM 1527 C CA . PHE A 1 191 ? 12.046 -27.087 8.004 1.00 44.06 191 PHE A CA 1
ATOM 1528 C C . PHE A 1 191 ? 12.966 -28.276 7.717 1.00 44.06 191 PHE A C 1
ATOM 1530 O O . PHE A 1 191 ? 14.104 -28.282 8.236 1.00 44.06 191 PHE A O 1
#

Secondary s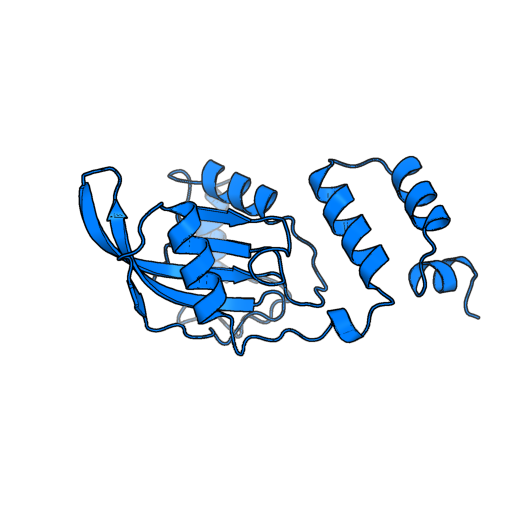tructure (DSSP, 8-state):
---HHHHHHHS--HHHHHHHHHHS---HHHHHHHHHHHHHTT-GGGG----TTHHHHHHHHHHHHHT-TT-EEEEEEEPS--TTSEEEEEEEEEE-TTS-EEEEEEEEEE--SS-SS---HHHHHHHHHHTTTTS----EEEEE-SSTTTSS-EEEEE---S-SS-TT-----SS-----HHHHHHHGGG-

Radius of gyration: 20.05 Å; Cα contacts (8 Å, |Δi|>4): 221; chains: 1; bounding box: 58×44×52 Å

Mean predicted aligned error: 8.5 Å

Nearest PDB structures (foldseek):
  6bss-assembly1_A  TM=5.688E-01  e=1.717E-03  Homo sapiens
  8c09-assembly1_A  TM=5.443E-01  e=4.156E-03  Homo sapiens
  6p68-assembly2_B  TM=5.681E-01  e=1.351E-02  Homo sapiens
  3gql-assembly4_B  TM=5.525E-01  e=1.351E-02  Homo sapiens
  4mei-assembly1_A-2  TM=3.484E-01  e=3.256E-01  Bartonella tribocorum CIP 105476

Foldseek 3Di:
DQDPVNVCQQQPDPVNLVVVCVVDPDDPLVNVQVSVCSVCNPVVVLQDQDCPCQVVLVLVVCCVVVVPNPKDKADWAWDPDDPFWTKTKIWIWDQDPVRDTDIAIKMKIWGHSDGPDTDQQVVVLVVLVVCVVVDDGWAWDDWDRDCVRRNTTITMTGDDDDDPADPPHDPPDVPDPDDDPVVCVVPVVPD

Sequence (191 aa):
MNTETLRLRDQPSAEWIAAIRARYPVETAIDNVLTRKLRNRTQTAAHQTNFEDLESRLVTYLKNTTGQNDLQLSDLKRLTGGASKEQFTFMLTWNQDSGERTTRKLMLRMDPSESVVETHRLREAQVLRAMWAEVPVPEVFWVEHSDEFLGHPFLIAGFVVGTVQPDDGGKVTGLGMSFEPELRATLRDQF

pLDDT: mean 85.85, std 14.35, range [42.0, 98.56]